Protein AF-A0A1Q3SSU3-F1 (afdb_monomer_lite)

Foldseek 3Di:
DDDDDDDDDDDPVPPPDDDPPQPWDWDDPVLVVQAPDPPPPDDPDTDTDHPVVVVLSVLSSPDPDQADRPVRQLQQWWDFDQLFIAGSVRFTDAFKWWWFAAPVRTIGIDHVVVVDAPCNNCSPPDTLATAIWHDDRRHTAEDERHRDPDQDAPVSNPSVLLSSCVRNVDKHKYWHCNQAQPVDVLSPIWIWIWHQDPPPRDIDTHTDDQLCLLVSLVVSVVVSVVVVVVVDDPDDDDPVNVVPDPPDDDDPPDPPPPPPDDDRRHCVVPVVSCSRDPSCCDDNVPDCSPNDPPDPPPDD

Structure (mmCIF, N/CA/C/O backbone):
data_AF-A0A1Q3SSU3-F1
#
_entry.id   AF-A0A1Q3SSU3-F1
#
loop_
_atom_site.group_PDB
_atom_site.id
_atom_site.type_symbol
_atom_site.label_atom_id
_atom_site.label_alt_id
_atom_site.label_comp_id
_atom_site.label_asym_id
_atom_site.label_entity_id
_atom_site.label_seq_id
_atom_site.pdbx_PDB_ins_code
_atom_site.Cartn_x
_atom_site.Cartn_y
_atom_site.Cartn_z
_atom_site.occupancy
_atom_site.B_iso_or_equiv
_atom_site.auth_seq_id
_atom_site.auth_comp_id
_atom_site.auth_asym_id
_atom_site.auth_atom_id
_atom_site.pdbx_PDB_model_num
ATOM 1 N N . MET A 1 1 ? 9.848 38.258 -20.359 1.00 36.69 1 MET A N 1
ATOM 2 C CA . MET A 1 1 ? 9.051 38.762 -19.223 1.00 36.69 1 MET A CA 1
ATOM 3 C C . MET A 1 1 ? 8.812 37.590 -18.286 1.00 36.69 1 MET A C 1
ATOM 5 O O . MET A 1 1 ? 8.066 36.695 -18.649 1.00 36.69 1 MET A O 1
ATOM 9 N N . LEU A 1 2 ? 9.531 37.542 -17.165 1.00 30.38 2 LEU A N 1
ATOM 10 C CA . LEU A 1 2 ? 9.431 36.509 -16.130 1.00 30.38 2 LEU A CA 1
ATOM 11 C C . LEU A 1 2 ? 8.830 37.175 -14.888 1.00 30.38 2 LEU A C 1
ATOM 13 O O . LEU A 1 2 ? 9.413 38.134 -14.385 1.00 30.38 2 LEU A O 1
ATOM 17 N N . ASN A 1 3 ? 7.673 36.700 -14.427 1.00 31.19 3 ASN A N 1
ATOM 18 C CA . ASN A 1 3 ? 7.095 37.128 -13.155 1.00 31.19 3 ASN A CA 1
ATOM 19 C C . ASN A 1 3 ? 7.712 36.306 -12.018 1.00 31.19 3 ASN A C 1
ATOM 21 O O . ASN A 1 3 ? 7.645 35.078 -12.012 1.00 31.19 3 ASN A O 1
ATOM 25 N N . LEU A 1 4 ? 8.327 37.020 -11.078 1.00 34.34 4 LEU A N 1
ATOM 26 C CA . LEU A 1 4 ? 8.880 36.520 -9.824 1.00 34.34 4 LEU A CA 1
ATOM 27 C C . LEU A 1 4 ? 7.740 36.161 -8.859 1.00 34.34 4 LEU A C 1
ATOM 29 O O . LEU A 1 4 ? 6.866 36.985 -8.596 1.00 34.34 4 LEU A O 1
ATOM 33 N N . TYR A 1 5 ? 7.773 34.945 -8.314 1.00 31.88 5 TYR A N 1
ATOM 34 C CA . TYR A 1 5 ? 6.904 34.514 -7.220 1.00 31.88 5 TYR A CA 1
ATOM 35 C C . TYR A 1 5 ? 7.282 35.240 -5.922 1.00 31.88 5 TYR A C 1
ATOM 37 O O . TYR A 1 5 ? 8.416 35.154 -5.449 1.00 31.88 5 TYR A O 1
ATOM 45 N N . THR A 1 6 ? 6.318 35.940 -5.326 1.00 32.16 6 THR A N 1
ATOM 46 C CA . THR A 1 6 ? 6.422 36.529 -3.989 1.00 32.16 6 THR A CA 1
ATOM 47 C C . THR A 1 6 ? 6.176 35.466 -2.919 1.00 32.16 6 THR A C 1
ATOM 49 O O . THR A 1 6 ? 5.121 34.837 -2.854 1.00 32.16 6 THR A O 1
ATOM 52 N N . LYS A 1 7 ? 7.173 35.283 -2.052 1.00 30.52 7 LYS A N 1
ATOM 53 C CA . LYS A 1 7 ? 7.126 34.446 -0.850 1.00 30.52 7 LYS A CA 1
ATOM 54 C C . LYS A 1 7 ? 6.157 35.082 0.157 1.00 30.52 7 LYS A C 1
ATOM 56 O O . LYS A 1 7 ? 6.350 36.232 0.542 1.00 30.52 7 LYS A O 1
ATOM 61 N N . LYS A 1 8 ? 5.110 34.360 0.567 1.00 31.41 8 LYS A N 1
ATOM 62 C CA . LYS A 1 8 ? 4.172 34.805 1.608 1.00 31.41 8 LYS A CA 1
ATOM 63 C C . LYS A 1 8 ? 4.625 34.210 2.943 1.00 31.41 8 LYS A C 1
ATOM 65 O O . LYS A 1 8 ? 4.518 33.005 3.140 1.00 31.41 8 LYS A O 1
ATOM 70 N N . GLU A 1 9 ? 5.181 35.035 3.825 1.00 31.58 9 GLU A N 1
ATOM 71 C CA . GLU A 1 9 ? 5.491 34.636 5.203 1.00 31.58 9 GLU A CA 1
ATOM 72 C C . GLU A 1 9 ? 4.203 34.621 6.036 1.00 31.58 9 GLU A C 1
ATOM 74 O O . GLU A 1 9 ? 3.408 35.562 5.993 1.00 31.58 9 GLU A O 1
ATOM 79 N N . ILE A 1 10 ? 3.980 33.524 6.759 1.00 32.91 10 ILE A N 1
ATOM 80 C CA . ILE A 1 10 ? 2.851 33.355 7.676 1.00 32.91 10 ILE A CA 1
ATOM 81 C C . ILE A 1 10 ? 3.336 33.733 9.077 1.00 32.91 10 ILE A C 1
ATOM 83 O O . ILE A 1 10 ? 4.305 33.160 9.569 1.00 32.91 10 ILE A O 1
ATOM 87 N N . ASP A 1 11 ? 2.663 34.701 9.704 1.00 42.50 11 ASP A N 1
ATOM 88 C CA . ASP A 1 11 ? 2.945 35.154 11.069 1.00 42.50 11 ASP A CA 1
ATOM 89 C C . ASP A 1 11 ? 2.521 34.075 12.092 1.00 42.50 11 ASP A C 1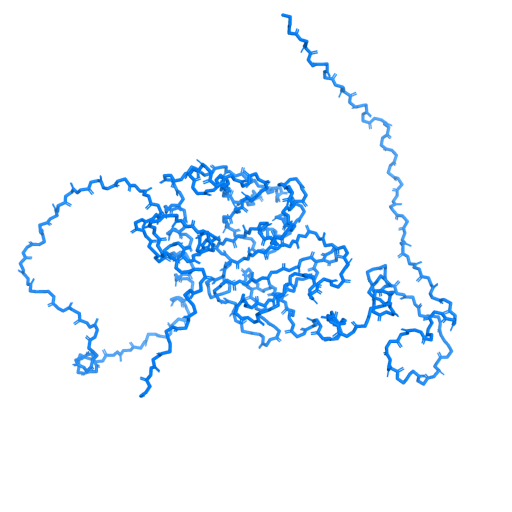
ATOM 91 O O . ASP A 1 11 ? 1.324 33.773 12.203 1.00 42.50 11 ASP A O 1
ATOM 95 N N . PRO A 1 12 ? 3.460 33.492 12.862 1.00 40.09 12 PRO A N 1
ATOM 96 C CA . PRO A 1 12 ? 3.174 32.421 13.817 1.00 40.09 12 PRO A CA 1
ATOM 97 C C . PRO A 1 12 ? 2.302 32.858 15.007 1.00 40.09 12 PRO A C 1
ATOM 99 O O . PRO A 1 12 ? 1.883 32.012 15.795 1.00 40.09 12 PRO A O 1
ATOM 102 N N . LYS A 1 13 ? 1.977 34.150 15.151 1.00 40.19 13 LYS A N 1
ATOM 103 C CA . LYS A 1 13 ? 1.104 34.650 16.227 1.00 40.19 13 LYS A CA 1
ATOM 104 C C . LYS A 1 13 ? -0.398 34.491 15.960 1.00 40.19 13 LYS A C 1
ATOM 106 O O . LYS A 1 13 ? -1.185 34.741 16.867 1.00 40.19 13 LYS A O 1
ATOM 111 N N . ASN A 1 14 ? -0.804 34.040 14.769 1.00 37.56 14 ASN A N 1
ATOM 112 C CA . ASN A 1 14 ? -2.219 33.849 14.414 1.00 37.56 14 ASN A CA 1
ATOM 113 C C . ASN A 1 14 ? -2.739 32.406 14.563 1.00 37.56 14 ASN A C 1
ATOM 115 O O . ASN A 1 14 ? -3.894 32.136 14.230 1.00 37.56 14 ASN A O 1
ATOM 119 N N . ILE A 1 15 ? -1.939 31.480 15.098 1.00 40.47 15 ILE A N 1
ATOM 120 C CA . ILE A 1 15 ? -2.397 30.115 15.390 1.00 40.47 15 ILE A CA 1
ATOM 121 C C . ILE A 1 15 ? -3.003 30.097 16.796 1.00 40.47 15 ILE A C 1
ATOM 123 O O . ILE A 1 15 ? -2.337 29.811 17.788 1.00 40.47 15 ILE A O 1
ATOM 127 N N . THR A 1 16 ? -4.289 30.428 16.891 1.00 35.53 16 THR A N 1
ATOM 128 C CA . THR A 1 16 ? -5.083 30.116 18.084 1.00 35.53 16 THR A CA 1
ATOM 129 C C . THR A 1 16 ? -5.509 28.653 17.999 1.00 35.53 16 THR A C 1
ATOM 131 O O . THR A 1 16 ? -6.414 28.288 17.253 1.00 35.53 16 THR A O 1
ATOM 134 N N . SER A 1 17 ? -4.822 27.785 18.742 1.00 39.50 17 SER A N 1
ATOM 135 C CA . SER A 1 17 ? -5.171 26.371 18.875 1.00 39.50 17 SER A CA 1
ATOM 136 C C . SER A 1 17 ? -6.438 26.217 19.721 1.00 39.50 17 SER A C 1
ATOM 138 O O . SER A 1 17 ? -6.401 25.961 20.923 1.00 39.50 17 SER A O 1
ATOM 140 N N . THR A 1 18 ? -7.596 26.367 19.083 1.00 36.12 18 THR A N 1
ATOM 141 C CA . THR A 1 18 ? -8.812 25.745 19.609 1.00 36.12 18 THR A CA 1
ATOM 142 C C . THR A 1 18 ? -8.696 24.238 19.364 1.00 36.12 18 THR A C 1
ATOM 144 O O . THR A 1 18 ? -8.418 23.833 18.233 1.00 36.12 18 THR A O 1
ATOM 147 N N . PRO A 1 19 ? -8.840 23.382 20.393 1.00 40.28 19 PRO A N 1
ATOM 148 C CA . PRO A 1 19 ? -8.889 21.945 20.169 1.00 40.28 19 PRO A CA 1
ATOM 149 C C . PRO A 1 19 ? -10.074 21.632 19.242 1.00 40.28 19 PRO A C 1
ATOM 151 O O . PRO A 1 19 ? -11.126 22.269 19.378 1.00 40.28 19 PRO A O 1
ATOM 154 N N . PRO A 1 20 ? -9.930 20.687 18.296 1.00 37.06 20 PRO A N 1
ATOM 155 C CA . PRO A 1 20 ? -11.025 20.323 17.413 1.00 37.06 20 PRO A CA 1
ATOM 156 C C . PRO A 1 20 ? -12.225 19.873 18.261 1.00 37.06 20 PRO A C 1
ATOM 158 O O . PRO A 1 20 ? -12.033 19.171 19.261 1.00 37.06 20 PRO A O 1
ATOM 161 N N . PRO A 1 21 ? -13.458 20.279 17.910 1.00 37.69 21 PRO A N 1
ATOM 162 C CA . PRO A 1 21 ? -14.641 19.843 18.636 1.00 37.69 21 PRO A CA 1
ATOM 163 C C . PRO A 1 21 ? -14.689 18.313 18.642 1.00 37.69 21 PRO A C 1
ATOM 165 O O . PRO A 1 21 ? -14.490 17.677 17.606 1.00 37.69 21 PRO A O 1
ATOM 168 N N . SER A 1 22 ? -14.952 17.714 19.805 1.00 47.34 22 SER A N 1
ATOM 169 C CA . SER A 1 22 ? -15.204 16.279 19.916 1.00 47.34 22 SER A CA 1
ATOM 170 C C . SER A 1 22 ? -16.480 15.949 19.136 1.00 47.34 22 SER A C 1
ATOM 172 O O . SER A 1 22 ? -17.596 16.113 19.627 1.00 47.34 22 SER A O 1
ATOM 174 N N . SER A 1 23 ? -16.323 15.522 17.883 1.00 47.56 23 SER A N 1
ATOM 175 C CA . SER A 1 23 ? -17.413 15.236 16.947 1.00 47.56 23 SER A CA 1
ATOM 176 C C . SER A 1 23 ? -18.113 13.924 17.306 1.00 47.56 23 SER A C 1
ATOM 178 O O . SER A 1 23 ? -18.016 12.899 16.636 1.00 47.56 23 SER A O 1
ATOM 180 N N . THR A 1 24 ? -18.829 13.957 18.422 1.00 43.91 24 THR A N 1
ATOM 181 C CA . THR A 1 24 ? -19.813 12.943 18.787 1.00 43.91 24 THR A CA 1
ATOM 182 C C . THR A 1 24 ? -21.168 13.412 18.272 1.00 43.91 24 THR A C 1
ATOM 184 O O . THR A 1 24 ? -21.717 14.404 18.749 1.00 43.91 24 THR A O 1
ATOM 187 N N . SER A 1 25 ? -21.699 12.735 17.255 1.00 53.16 25 SER A N 1
ATOM 188 C CA . SER A 1 25 ? -23.061 12.954 16.772 1.00 53.16 25 SER A CA 1
ATOM 189 C C . SER A 1 25 ? -24.000 11.983 17.484 1.00 53.16 25 SER A C 1
ATOM 191 O O . SER A 1 25 ? -23.671 10.821 17.724 1.00 53.16 25 SER A O 1
ATOM 193 N N . SER A 1 26 ? -25.180 12.464 17.874 1.00 48.97 26 SER A N 1
ATOM 194 C CA . SER A 1 26 ? -26.213 11.600 18.441 1.00 48.97 26 SER A CA 1
ATOM 195 C C . SER A 1 26 ? -27.289 11.303 17.416 1.00 48.97 26 SER A C 1
ATOM 197 O O . SER A 1 26 ? -27.891 12.241 16.900 1.00 48.97 26 SER A O 1
ATOM 199 N N . LEU A 1 27 ? -27.560 10.019 17.188 1.00 48.97 27 LEU A N 1
ATOM 200 C CA . LEU A 1 27 ? -28.662 9.561 16.346 1.00 48.97 27 LEU A CA 1
ATOM 201 C C . LEU A 1 27 ? -30.005 9.862 17.021 1.00 48.97 27 LEU A C 1
ATOM 203 O O . LEU A 1 27 ? -30.178 9.632 18.224 1.00 48.97 27 LEU A O 1
ATOM 207 N N . SER A 1 28 ? -30.956 10.379 16.248 1.00 55.78 28 SER A N 1
ATOM 208 C CA . SER A 1 28 ? -32.341 10.496 16.685 1.00 55.78 28 SER A CA 1
ATOM 209 C C . SER A 1 28 ? -33.005 9.111 16.712 1.00 55.78 28 SER A C 1
ATOM 211 O O . SER A 1 28 ? -32.556 8.183 16.035 1.00 55.78 28 SER A O 1
ATOM 213 N N . PRO A 1 29 ? -34.115 8.937 17.450 1.00 51.09 29 PRO A N 1
ATOM 214 C CA . PRO A 1 29 ? -34.874 7.688 17.424 1.00 51.09 29 PRO A CA 1
ATOM 215 C C . PRO A 1 29 ? -35.364 7.271 16.026 1.00 51.09 29 PRO A C 1
ATOM 217 O O . PRO A 1 29 ? -35.634 6.092 15.818 1.00 51.09 29 PRO A O 1
ATOM 220 N N . GLN A 1 30 ? -35.489 8.218 15.090 1.00 49.03 30 GLN A N 1
ATOM 221 C CA . GLN A 1 30 ? -35.889 7.965 13.703 1.00 49.03 30 GLN A CA 1
ATOM 222 C C . GLN A 1 30 ? -34.722 7.441 12.863 1.00 49.03 30 GLN A C 1
ATOM 224 O O . GLN A 1 30 ? -34.937 6.581 12.021 1.00 49.03 30 GLN A O 1
ATOM 229 N N . ASP A 1 31 ? -33.485 7.856 13.138 1.00 49.88 31 ASP A N 1
ATOM 230 C CA . ASP A 1 31 ? -32.305 7.366 12.407 1.00 49.88 31 ASP A CA 1
ATOM 231 C C . ASP A 1 31 ? -32.010 5.888 12.723 1.00 49.88 31 ASP A C 1
ATOM 233 O O . ASP A 1 31 ? -31.493 5.147 11.892 1.00 49.88 31 ASP A O 1
ATOM 237 N N . LEU A 1 32 ? -32.418 5.423 13.912 1.00 53.00 32 LEU A N 1
ATOM 238 C CA . LEU A 1 32 ? -32.280 4.025 14.338 1.00 53.00 32 LEU A CA 1
ATOM 239 C C . LEU A 1 32 ? -33.100 3.038 13.491 1.00 53.00 32 LEU A C 1
ATOM 241 O O . LEU A 1 32 ? -32.819 1.842 13.533 1.00 53.00 32 LEU A O 1
ATOM 245 N N . GLN A 1 33 ? -34.107 3.506 12.743 1.00 48.66 33 GLN A N 1
ATOM 246 C CA . GLN A 1 33 ? -34.945 2.640 11.901 1.00 48.66 33 GLN A CA 1
ATOM 247 C C . GLN A 1 33 ? -34.242 2.188 10.611 1.00 48.66 33 GLN A C 1
ATOM 249 O O . GLN A 1 33 ? -34.714 1.263 9.957 1.00 48.66 33 GLN A O 1
ATOM 254 N N . PHE A 1 34 ? -33.128 2.836 10.260 1.00 48.44 34 PHE A N 1
ATOM 255 C CA . PHE A 1 34 ? -32.356 2.572 9.047 1.00 48.44 34 PHE A CA 1
ATOM 256 C C . PHE A 1 34 ? -31.088 1.741 9.298 1.00 48.44 34 PHE A C 1
ATOM 258 O O . PHE A 1 34 ? -30.363 1.428 8.359 1.00 48.44 34 PHE A O 1
ATOM 265 N N . LEU A 1 35 ? -30.814 1.367 10.552 1.00 49.75 35 LEU A N 1
ATOM 266 C CA . LEU A 1 35 ? -29.687 0.498 10.885 1.00 49.75 35 LEU A CA 1
ATOM 267 C C . LEU A 1 35 ? -29.986 -0.950 10.455 1.00 49.75 35 LEU A C 1
ATOM 269 O O . LEU A 1 35 ? -31.076 -1.458 10.743 1.00 49.75 35 LEU A O 1
ATOM 273 N N . PRO A 1 36 ? -29.041 -1.652 9.803 1.00 40.94 36 PRO A N 1
ATOM 274 C CA . PRO A 1 36 ? -29.283 -2.993 9.292 1.00 40.94 36 PRO A CA 1
ATOM 275 C C . PRO A 1 36 ? -29.565 -3.983 10.427 1.00 40.94 36 PRO A C 1
ATOM 277 O O . PRO A 1 36 ? -28.712 -4.227 11.275 1.00 40.94 36 PRO A O 1
ATOM 280 N N . GLY A 1 37 ? -30.770 -4.567 10.414 1.00 41.41 37 GLY A N 1
ATOM 281 C CA . GLY A 1 37 ? -31.1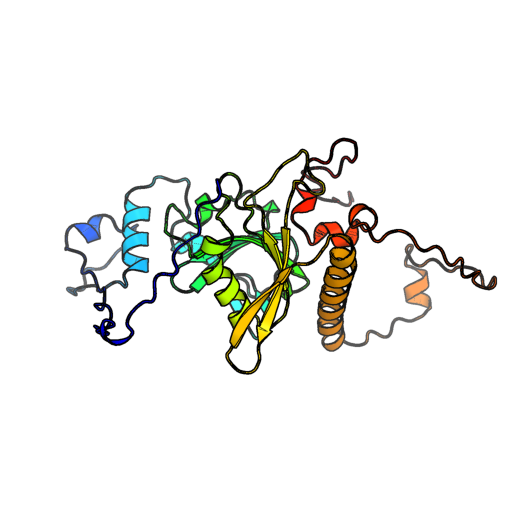21 -5.922 10.869 1.00 41.41 37 GLY A CA 1
ATOM 282 C C . GLY A 1 37 ? -30.765 -6.388 12.287 1.00 41.41 37 GLY A C 1
ATOM 283 O O . GLY A 1 37 ? -31.114 -7.514 12.644 1.00 41.41 37 GLY A O 1
ATOM 284 N N . TYR A 1 38 ? -30.107 -5.589 13.123 1.00 40.28 38 TYR A N 1
ATOM 285 C CA . TYR A 1 38 ? -29.900 -5.944 14.516 1.00 40.28 38 TYR A CA 1
ATOM 286 C C . TYR A 1 38 ? -31.243 -5.827 15.226 1.00 40.28 38 TYR A C 1
ATOM 288 O O . TYR A 1 38 ? -31.780 -4.735 15.398 1.00 40.28 38 TYR A O 1
ATOM 296 N N . CYS A 1 39 ? -31.785 -6.971 15.650 1.00 38.78 39 CYS A N 1
ATOM 297 C CA . CYS A 1 39 ? -32.905 -7.056 16.581 1.00 38.78 39 CYS A CA 1
ATOM 298 C C . CYS A 1 39 ? -32.491 -6.401 17.913 1.00 38.78 39 CYS A C 1
ATOM 300 O O . CYS A 1 39 ? -32.145 -7.068 18.889 1.00 38.78 39 CYS A O 1
ATOM 302 N N . TYR A 1 40 ? -32.489 -5.070 17.950 1.00 44.38 40 TYR A N 1
ATOM 303 C CA . TYR A 1 40 ? -32.240 -4.288 19.144 1.00 44.38 40 TYR A CA 1
ATOM 304 C C . TYR A 1 40 ? -33.463 -4.473 20.036 1.00 44.38 40 TYR A C 1
ATOM 306 O O . TYR A 1 40 ? -34.505 -3.837 19.860 1.00 44.38 40 TYR A O 1
ATOM 314 N N . LYS A 1 41 ? -33.365 -5.384 21.010 1.00 43.75 41 LYS A N 1
ATOM 315 C CA . LYS A 1 41 ? -34.262 -5.344 22.165 1.00 43.75 41 LYS A CA 1
ATOM 316 C C . LYS A 1 41 ? -34.051 -3.969 22.791 1.00 43.75 41 LYS A C 1
ATOM 318 O O . LYS A 1 41 ? -32.980 -3.723 23.333 1.00 43.75 41 LYS A O 1
ATOM 323 N N . ARG A 1 42 ? -35.028 -3.068 22.617 1.00 42.75 42 ARG A N 1
ATOM 324 C CA . ARG A 1 42 ? -35.032 -1.677 23.100 1.00 42.75 42 ARG A CA 1
ATOM 325 C C . ARG A 1 42 ? -34.520 -1.607 24.542 1.00 42.75 42 ARG A C 1
ATOM 327 O O . ARG A 1 42 ? -35.297 -1.750 25.480 1.00 42.75 42 ARG A O 1
ATOM 334 N N . ALA A 1 43 ? -33.229 -1.359 24.720 1.00 48.34 43 ALA A N 1
ATOM 335 C CA . ALA A 1 43 ? -32.724 -0.780 25.947 1.00 48.34 43 ALA A CA 1
ATOM 336 C C . ALA A 1 43 ? -32.876 0.739 25.772 1.00 48.34 43 ALA A C 1
ATOM 338 O O . ALA A 1 43 ? -32.355 1.275 24.792 1.00 48.34 43 ALA A O 1
ATOM 339 N N . PRO A 1 44 ? -33.634 1.439 26.632 1.00 44.94 44 PRO A N 1
ATOM 340 C CA . PRO A 1 44 ? -33.774 2.885 26.546 1.00 44.94 44 PRO A CA 1
ATOM 341 C C . PRO A 1 44 ? -32.420 3.519 26.886 1.00 44.94 44 PRO A C 1
ATOM 343 O O . PRO A 1 44 ? -32.060 3.666 28.049 1.00 44.94 44 PRO A O 1
ATOM 346 N N . GLY A 1 45 ? -31.644 3.846 25.857 1.00 55.59 45 GLY A N 1
ATOM 347 C CA . GLY A 1 45 ? -30.329 4.455 25.982 1.00 55.59 45 GLY A CA 1
ATOM 348 C C . GLY A 1 45 ? -29.975 5.228 24.718 1.00 55.59 45 GLY A C 1
ATOM 349 O O . GLY A 1 45 ? -30.307 4.814 23.609 1.00 55.59 45 GLY A O 1
ATOM 350 N N . LYS A 1 46 ? -29.321 6.377 24.892 1.00 58.56 46 LYS A N 1
ATOM 351 C CA . LYS A 1 46 ? -28.775 7.176 23.794 1.00 58.56 46 LYS A CA 1
ATOM 352 C C . LYS A 1 46 ? -27.481 6.504 23.328 1.00 58.56 46 LYS A C 1
ATOM 354 O O . LYS A 1 46 ? -26.533 6.418 24.104 1.00 58.56 46 LYS A O 1
ATOM 359 N N . LEU A 1 47 ? -27.454 5.996 22.097 1.00 56.66 47 LEU A N 1
ATOM 360 C CA . LEU A 1 47 ? -26.237 5.464 21.485 1.00 56.66 47 LEU A CA 1
ATOM 361 C C . LEU A 1 47 ? -25.427 6.641 20.924 1.00 56.66 47 LEU A C 1
ATOM 363 O O . LEU A 1 47 ? -25.922 7.382 20.075 1.00 56.66 47 LEU A O 1
ATOM 367 N N . THR A 1 48 ? -24.198 6.820 21.403 1.00 66.94 48 THR A N 1
ATOM 368 C CA . THR A 1 48 ? -23.257 7.792 20.835 1.00 66.94 48 THR A CA 1
ATOM 369 C C . THR A 1 48 ? -22.270 7.032 19.965 1.00 66.94 48 THR A C 1
ATOM 371 O O . THR A 1 48 ? -21.459 6.264 20.483 1.00 66.94 48 THR A O 1
ATOM 374 N N . LEU A 1 49 ? -22.354 7.223 18.650 1.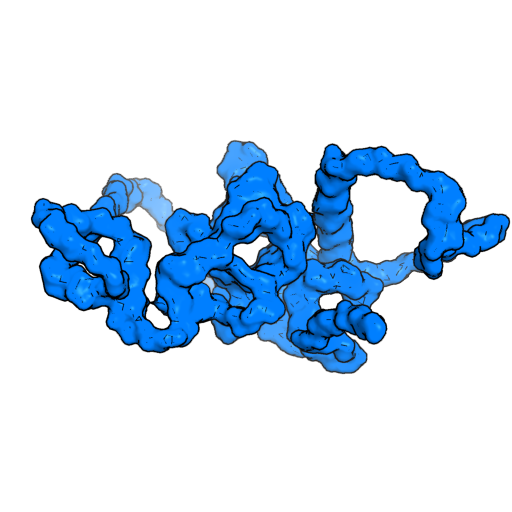00 65.69 49 LEU A N 1
ATOM 375 C CA . LEU A 1 49 ? -21.377 6.683 17.710 1.00 65.69 49 LEU A CA 1
ATOM 376 C C . LEU A 1 49 ? -20.233 7.681 17.533 1.00 65.69 49 LEU A C 1
ATOM 378 O O . LEU A 1 49 ? -20.420 8.895 17.638 1.00 65.69 49 LEU A O 1
ATOM 382 N N . THR A 1 50 ? -19.038 7.173 17.248 1.00 73.38 50 THR A N 1
ATOM 383 C CA . THR A 1 50 ? -17.979 8.032 16.715 1.00 73.38 50 THR A CA 1
ATOM 384 C C . THR A 1 50 ? -18.339 8.422 15.278 1.00 73.38 50 THR A C 1
ATOM 386 O O . THR A 1 50 ? -19.050 7.684 14.588 1.00 73.38 50 THR A O 1
ATOM 389 N N . ALA A 1 51 ? -17.851 9.575 14.812 1.00 74.50 51 ALA A N 1
ATOM 390 C CA . ALA A 1 51 ? -18.147 10.067 13.464 1.00 74.50 51 ALA A CA 1
ATOM 391 C C . ALA A 1 51 ? -17.914 9.028 12.335 1.00 74.50 51 ALA A C 1
ATOM 393 O O . ALA A 1 51 ? -18.772 8.93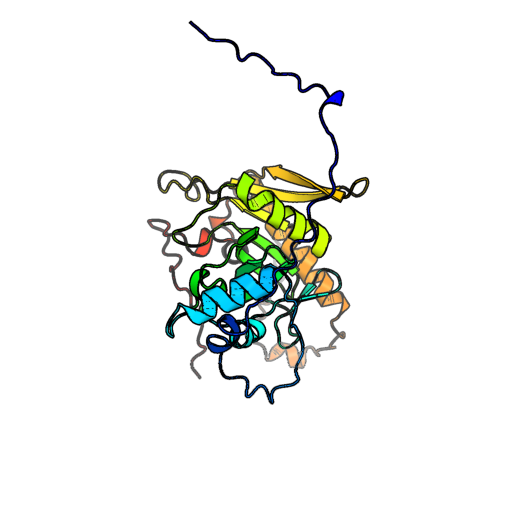4 11.457 1.00 74.50 51 ALA A O 1
ATOM 394 N N . PRO A 1 52 ? -16.851 8.189 12.354 1.00 71.38 52 PRO A N 1
ATOM 395 C CA . PRO A 1 52 ? -16.670 7.135 11.351 1.00 71.38 52 PRO A CA 1
ATOM 396 C C . PRO A 1 52 ? -17.827 6.127 11.282 1.00 71.38 52 PRO A C 1
ATOM 398 O O . PRO A 1 52 ? -18.322 5.847 10.194 1.00 71.38 52 PRO A O 1
ATOM 401 N N . PHE A 1 53 ? -18.305 5.631 12.428 1.00 74.12 53 PHE A N 1
ATOM 402 C CA . PHE A 1 53 ? -19.405 4.659 12.468 1.00 74.12 53 PHE A CA 1
ATOM 403 C C . PHE A 1 53 ? -20.750 5.280 12.087 1.00 74.12 53 PHE A C 1
ATOM 405 O O . PHE A 1 53 ? -21.614 4.604 11.538 1.00 74.12 53 PHE A O 1
ATOM 412 N N . PHE A 1 54 ? -20.933 6.573 12.355 1.00 75.25 54 PHE A N 1
ATOM 413 C CA . PHE A 1 54 ? -22.115 7.302 11.904 1.00 75.25 54 PHE A CA 1
ATOM 414 C C . PHE A 1 54 ? -22.164 7.406 10.373 1.00 75.25 54 PHE A C 1
ATOM 416 O O . PHE A 1 54 ? -23.201 7.138 9.772 1.00 75.25 54 PHE A O 1
ATOM 423 N N . ASN A 1 55 ? -21.035 7.731 9.736 1.00 76.81 55 ASN A N 1
ATOM 424 C CA . ASN A 1 55 ? -20.949 7.789 8.275 1.00 76.81 55 ASN A CA 1
ATOM 425 C C . ASN A 1 55 ? -21.163 6.410 7.635 1.00 76.81 55 ASN A C 1
ATOM 427 O O . ASN A 1 55 ? -21.848 6.318 6.620 1.00 76.81 55 ASN A O 1
ATOM 431 N N . GLU A 1 56 ? -20.629 5.344 8.244 1.00 80.44 56 GLU A N 1
ATOM 432 C CA . GLU A 1 56 ? -20.894 3.958 7.828 1.00 80.44 56 GLU A CA 1
ATOM 433 C C . GLU A 1 56 ? -22.384 3.622 7.888 1.00 80.44 56 GLU A C 1
ATOM 435 O O . GLU A 1 56 ? -22.939 3.151 6.901 1.00 80.44 56 GLU A O 1
ATOM 440 N N . ALA A 1 57 ? -23.048 3.933 9.003 1.00 76.50 57 ALA A N 1
ATOM 441 C CA . ALA A 1 57 ? -24.478 3.688 9.165 1.00 76.50 57 ALA A CA 1
ATOM 442 C C . ALA A 1 57 ? -25.326 4.411 8.105 1.00 76.50 57 ALA A C 1
ATOM 444 O O . ALA A 1 57 ? -26.277 3.834 7.582 1.00 76.50 57 ALA A O 1
ATOM 445 N N . ILE A 1 58 ? -24.973 5.656 7.763 1.00 76.06 58 ILE A N 1
ATOM 446 C CA . ILE A 1 58 ? -25.648 6.393 6.688 1.00 76.06 58 ILE A CA 1
ATOM 447 C C . ILE A 1 58 ? -25.391 5.724 5.338 1.00 76.06 58 ILE A C 1
ATOM 449 O O . ILE A 1 58 ? -26.351 5.458 4.620 1.00 76.06 58 ILE A O 1
ATOM 453 N N . ALA A 1 59 ? -24.136 5.424 4.994 1.00 76.94 59 ALA A N 1
ATOM 454 C CA . ALA A 1 59 ? -23.804 4.789 3.717 1.00 76.94 59 ALA A CA 1
ATOM 455 C C . ALA A 1 59 ? -24.554 3.455 3.536 1.00 76.94 59 ALA A C 1
ATOM 457 O O . ALA A 1 59 ? -25.185 3.222 2.507 1.00 76.94 59 ALA A O 1
ATOM 458 N N . GLU A 1 60 ? -24.585 2.630 4.583 1.00 80.44 60 GLU A N 1
ATOM 459 C CA . GLU A 1 60 ? -25.292 1.345 4.599 1.00 80.44 60 GLU A CA 1
ATOM 460 C C . GLU A 1 60 ? -26.819 1.477 4.522 1.00 80.44 60 GLU A C 1
ATOM 462 O O . GLU A 1 60 ? -27.485 0.551 4.065 1.00 80.44 60 GLU A O 1
ATOM 467 N N . SER A 1 61 ? -27.385 2.607 4.957 1.00 73.19 61 SER A N 1
ATOM 468 C CA . SER A 1 61 ? -28.831 2.845 4.882 1.00 73.19 61 SER A CA 1
ATOM 469 C C . SER A 1 61 ? -29.334 3.240 3.493 1.00 73.19 61 SER A C 1
ATOM 471 O O . SER A 1 61 ? -30.531 3.124 3.227 1.00 73.19 61 SER A O 1
ATOM 473 N N . VAL A 1 62 ? -28.443 3.736 2.628 1.00 68.50 62 VAL A N 1
ATOM 474 C CA . VAL A 1 62 ? -28.806 4.319 1.327 1.00 68.50 62 VAL A CA 1
ATOM 475 C C . VAL A 1 62 ? -28.510 3.365 0.166 1.00 68.50 62 VAL A C 1
ATOM 477 O O . VAL A 1 62 ? -29.212 3.418 -0.843 1.00 68.50 62 VAL A O 1
ATOM 480 N N . GLU A 1 63 ? -27.509 2.486 0.279 1.00 57.72 63 GLU A N 1
ATOM 481 C CA . GLU A 1 63 ? -27.062 1.657 -0.847 1.00 57.72 63 GLU A CA 1
ATOM 482 C C . GLU A 1 63 ? -27.579 0.209 -0.827 1.00 57.72 63 GLU A C 1
ATOM 484 O O . GLU A 1 63 ? -27.359 -0.565 0.105 1.00 57.72 63 GLU A O 1
ATOM 489 N N . GLU A 1 64 ? -28.209 -0.199 -1.933 1.00 56.47 64 GLU A N 1
ATOM 490 C CA . GLU A 1 64 ? -28.588 -1.587 -2.188 1.00 56.47 64 GLU A CA 1
ATOM 491 C C . GLU A 1 64 ? -27.399 -2.443 -2.691 1.00 56.47 64 GLU A C 1
ATOM 493 O O . GLU A 1 64 ? -26.781 -2.172 -3.718 1.00 56.47 64 GLU A O 1
ATOM 498 N N . HIS A 1 65 ? -27.150 -3.549 -1.979 1.00 60.44 65 HIS A N 1
ATOM 499 C CA . HIS A 1 65 ? -26.731 -4.890 -2.443 1.00 60.44 65 HIS A CA 1
ATOM 500 C C . HIS A 1 65 ? -25.367 -5.094 -3.143 1.00 60.44 65 HIS A C 1
ATOM 502 O O . HIS A 1 65 ? -24.925 -6.244 -3.217 1.00 60.44 65 HIS A O 1
ATOM 508 N N . HIS A 1 66 ? -24.663 -4.057 -3.607 1.00 73.69 66 HIS A N 1
ATOM 509 C CA . HIS A 1 66 ? -23.387 -4.227 -4.330 1.00 73.69 66 HIS A CA 1
ATOM 510 C C . HIS A 1 66 ? -22.124 -3.901 -3.518 1.00 73.69 66 HIS A C 1
ATOM 512 O O . HIS A 1 66 ? -21.045 -4.408 -3.840 1.00 73.69 66 HIS A O 1
ATOM 518 N N . TYR A 1 67 ? -22.251 -3.131 -2.439 1.00 87.06 67 TYR A N 1
ATOM 519 C CA . TYR A 1 67 ? -21.139 -2.746 -1.570 1.00 87.06 67 TYR A CA 1
ATOM 520 C C . TYR A 1 67 ? -21.113 -3.553 -0.274 1.00 87.06 67 TYR A C 1
ATOM 522 O O . TYR A 1 67 ? -22.136 -4.070 0.176 1.00 87.06 67 TYR A O 1
ATOM 530 N N . LEU A 1 68 ? -19.929 -3.682 0.330 1.00 88.62 68 LEU A N 1
ATOM 531 C CA . LEU A 1 68 ? -19.792 -4.371 1.608 1.00 88.62 68 LEU A CA 1
ATOM 532 C C . LEU A 1 68 ? -20.282 -3.462 2.738 1.00 88.62 68 LEU A C 1
ATOM 534 O O . LEU A 1 68 ? -19.811 -2.332 2.878 1.00 88.62 68 LEU A O 1
ATOM 538 N N . ASN A 1 69 ? -21.175 -3.973 3.583 1.00 87.75 69 ASN A N 1
ATOM 539 C CA . ASN A 1 69 ? -21.434 -3.340 4.875 1.00 87.75 69 ASN A CA 1
ATOM 540 C C . ASN A 1 69 ? -20.263 -3.583 5.845 1.00 87.75 69 ASN A C 1
ATOM 542 O O . ASN A 1 69 ? -19.383 -4.411 5.596 1.00 87.75 69 ASN A O 1
ATOM 546 N N . SER A 1 70 ? -20.259 -2.877 6.968 1.00 88.00 70 SER A N 1
ATOM 547 C CA . SER A 1 70 ? -19.253 -2.944 8.031 1.00 88.00 70 SER A CA 1
ATOM 548 C C . SER A 1 70 ? -18.967 -4.376 8.488 1.00 88.00 70 SER A C 1
ATOM 550 O O . SER A 1 70 ? -17.807 -4.777 8.564 1.00 88.00 70 SER A O 1
ATOM 552 N N . VAL A 1 71 ? -20.004 -5.191 8.705 1.00 87.19 71 VAL A N 1
ATOM 553 C CA . VAL A 1 71 ? -19.858 -6.598 9.121 1.00 87.19 71 VAL A CA 1
ATOM 554 C C . VAL A 1 71 ? -19.181 -7.437 8.035 1.00 87.19 71 VAL A C 1
ATOM 556 O O . VAL A 1 71 ? -18.277 -8.221 8.322 1.00 87.19 71 VAL A O 1
ATOM 559 N N . GLN A 1 72 ? -19.584 -7.272 6.776 1.00 91.44 72 GLN A N 1
ATOM 560 C CA . GLN A 1 72 ? -18.982 -7.973 5.640 1.00 91.44 72 GLN A CA 1
ATOM 561 C C . GLN A 1 72 ? -17.537 -7.517 5.391 1.00 91.44 72 GLN A C 1
ATOM 563 O O . GLN A 1 72 ? -16.693 -8.326 5.000 1.00 91.44 72 GLN A O 1
ATOM 568 N N . ARG A 1 73 ? -17.236 -6.237 5.640 1.00 93.81 73 ARG A N 1
ATOM 569 C CA . ARG A 1 73 ? -15.913 -5.634 5.452 1.00 93.81 73 ARG A CA 1
ATOM 570 C C . ARG A 1 73 ? -14.870 -6.203 6.412 1.00 93.81 73 ARG A C 1
ATOM 572 O O . ARG A 1 73 ? -13.723 -6.375 6.012 1.00 93.81 73 ARG A O 1
ATOM 579 N N . GLU A 1 74 ? -15.249 -6.571 7.635 1.00 94.44 74 GLU A N 1
ATOM 580 C CA . GLU A 1 74 ? -14.317 -7.146 8.621 1.00 94.44 74 GLU A CA 1
ATOM 581 C C . GLU A 1 74 ? -13.681 -8.475 8.165 1.00 94.44 74 GLU A C 1
ATOM 583 O O . GLU A 1 74 ? -12.564 -8.800 8.569 1.00 94.44 74 GLU A O 1
ATOM 588 N N . VAL A 1 75 ? -14.301 -9.212 7.234 1.00 95.88 75 VAL A N 1
ATOM 589 C CA . VAL A 1 75 ? -13.672 -10.397 6.613 1.00 95.88 75 VAL A CA 1
ATOM 590 C C . VAL A 1 75 ? -12.417 -10.022 5.809 1.00 95.88 75 VAL A C 1
ATOM 592 O O . VAL A 1 75 ? -11.519 -10.849 5.647 1.00 95.88 75 VAL A O 1
ATOM 595 N N . TYR A 1 76 ? -12.307 -8.769 5.373 1.00 97.31 76 TYR A N 1
ATOM 596 C CA . TYR A 1 76 ? -11.170 -8.213 4.637 1.00 97.31 76 TYR A CA 1
ATOM 597 C C . TYR A 1 76 ? -10.229 -7.399 5.524 1.00 97.31 76 TYR A C 1
ATOM 599 O O . TYR A 1 76 ? -9.377 -6.670 5.018 1.00 97.31 76 TYR A O 1
ATOM 607 N N . ARG A 1 77 ? -10.383 -7.475 6.850 1.00 98.06 77 ARG A N 1
ATOM 608 C CA . ARG A 1 77 ? -9.535 -6.728 7.774 1.00 98.06 77 ARG A CA 1
ATOM 609 C C . ARG A 1 77 ? -8.078 -7.149 7.620 1.00 98.06 77 ARG A C 1
ATOM 611 O O . ARG A 1 77 ? -7.753 -8.335 7.692 1.00 98.06 77 ARG A O 1
ATOM 618 N N . ILE A 1 78 ? -7.205 -6.161 7.463 1.00 98.38 78 ILE A N 1
ATOM 619 C CA . ILE A 1 78 ? -5.760 -6.335 7.545 1.00 98.38 78 ILE A CA 1
ATOM 620 C C . ILE A 1 78 ? -5.300 -5.796 8.896 1.00 98.38 78 ILE A C 1
ATOM 622 O O . ILE A 1 78 ? -5.710 -4.722 9.345 1.00 98.38 78 ILE A O 1
ATOM 626 N N . THR A 1 79 ? -4.442 -6.557 9.563 1.00 98.00 79 THR A N 1
ATOM 627 C CA . THR A 1 79 ? -3.814 -6.153 10.824 1.00 98.00 79 THR A CA 1
ATOM 628 C C . THR A 1 79 ? -2.304 -6.122 10.665 1.00 98.00 79 THR A C 1
ATOM 630 O O . THR A 1 79 ? -1.741 -6.926 9.926 1.00 98.00 79 THR A O 1
ATOM 633 N N . CYS A 1 80 ? -1.646 -5.188 11.349 1.00 97.12 80 CYS A N 1
ATOM 634 C CA . CYS A 1 80 ? -0.192 -5.145 11.435 1.00 97.12 80 CYS A CA 1
ATOM 635 C C . CYS A 1 80 ? 0.248 -5.599 12.826 1.00 97.12 80 CYS A C 1
ATOM 637 O O . CYS A 1 80 ? -0.243 -5.082 13.832 1.00 97.12 80 CYS A O 1
ATOM 639 N N . LYS A 1 81 ? 1.190 -6.539 12.886 1.00 95.69 81 LYS A N 1
ATOM 640 C CA . LYS A 1 81 ? 1.857 -6.955 14.121 1.00 95.69 81 LYS A CA 1
ATOM 641 C C . LYS A 1 81 ? 3.355 -7.067 13.866 1.00 95.69 81 LYS A C 1
ATOM 643 O O . LYS A 1 81 ? 3.775 -7.784 12.964 1.00 95.69 81 LYS A O 1
ATOM 648 N N . ASP A 1 82 ? 4.145 -6.347 14.659 1.00 93.94 82 ASP A N 1
ATOM 649 C CA . ASP A 1 82 ? 5.614 -6.330 14.581 1.00 93.94 82 ASP A CA 1
ATOM 650 C C . ASP A 1 82 ? 6.164 -5.963 13.183 1.00 93.94 82 ASP A C 1
ATOM 652 O O . ASP A 1 82 ? 7.226 -6.426 12.766 1.00 93.94 82 ASP A O 1
ATOM 656 N N . GLY A 1 83 ? 5.423 -5.127 12.445 1.00 94.25 83 GLY A N 1
ATOM 657 C CA . GLY A 1 83 ? 5.756 -4.711 11.079 1.00 94.25 83 GLY A CA 1
ATOM 658 C C . GLY A 1 83 ? 5.371 -5.716 9.987 1.00 94.25 83 GLY A C 1
ATOM 659 O O . GLY A 1 83 ? 5.761 -5.531 8.837 1.00 94.25 83 GLY A O 1
ATOM 660 N N . PHE A 1 84 ? 4.624 -6.770 10.328 1.00 96.12 84 PHE A N 1
ATOM 661 C CA . PHE A 1 84 ? 4.096 -7.756 9.386 1.00 96.12 84 PHE A CA 1
ATOM 662 C C . PHE A 1 84 ? 2.580 -7.617 9.250 1.00 96.12 84 PHE A C 1
ATOM 664 O O . PHE A 1 84 ? 1.872 -7.454 10.245 1.00 96.12 84 PHE A O 1
ATOM 671 N N . LEU A 1 85 ? 2.086 -7.716 8.020 1.00 97.50 85 LEU A N 1
ATOM 672 C CA . LEU A 1 85 ? 0.676 -7.637 7.670 1.00 97.50 85 LEU A CA 1
ATOM 673 C C . LEU A 1 85 ? 0.034 -9.027 7.621 1.00 97.50 85 LEU A C 1
ATOM 675 O O . LEU A 1 85 ? 0.554 -9.955 6.993 1.00 97.50 85 LEU A O 1
ATOM 679 N N . TYR A 1 86 ? -1.131 -9.139 8.253 1.00 98.06 86 TYR A N 1
ATOM 680 C CA . TYR A 1 86 ? -1.926 -10.357 8.353 1.00 98.06 86 TYR A CA 1
ATOM 681 C C . TYR A 1 86 ? -3.351 -10.106 7.867 1.00 98.06 86 TYR A C 1
ATOM 683 O O . TYR A 1 86 ? -3.919 -9.045 8.131 1.00 98.06 86 TYR A O 1
ATOM 691 N N . ASN A 1 87 ? -3.950 -11.098 7.210 1.00 97.75 87 ASN A N 1
ATOM 692 C CA . ASN A 1 87 ? -5.379 -11.086 6.901 1.00 97.75 87 ASN A CA 1
ATOM 693 C C . ASN A 1 87 ? -6.238 -11.340 8.157 1.00 97.75 87 ASN A C 1
ATOM 695 O O . ASN A 1 87 ? -5.732 -11.659 9.235 1.00 97.75 87 ASN A O 1
ATOM 699 N N . SER A 1 88 ? -7.559 -11.271 7.997 1.00 96.19 88 SER A N 1
ATOM 700 C CA . SER A 1 88 ? -8.551 -11.517 9.056 1.00 96.19 88 SER A CA 1
ATOM 701 C C . SER A 1 88 ? -8.476 -12.918 9.679 1.00 96.19 88 SER A C 1
ATOM 703 O O . SER A 1 88 ? -8.951 -13.129 10.792 1.00 96.19 88 SER A O 1
ATOM 705 N N . LYS A 1 89 ? -7.846 -13.879 8.992 1.00 96.69 89 LYS A N 1
ATOM 706 C CA . LYS A 1 89 ? -7.608 -15.248 9.475 1.00 96.69 89 LYS A CA 1
ATOM 707 C C . LYS A 1 89 ? -6.281 -15.390 10.231 1.00 96.69 89 LYS A C 1
ATOM 709 O O . LYS A 1 89 ? -5.923 -16.501 10.612 1.00 96.69 89 LYS A O 1
ATOM 714 N N . GLY A 1 90 ? -5.532 -14.301 10.421 1.00 96.06 90 GLY A N 1
ATOM 715 C CA . GLY A 1 90 ? -4.224 -14.306 11.078 1.00 96.06 90 GLY A CA 1
ATOM 716 C C . GLY A 1 90 ? -3.096 -14.893 10.224 1.00 96.06 90 GLY A C 1
ATOM 717 O O . GLY A 1 90 ? -2.061 -15.278 10.763 1.00 96.06 90 GLY A O 1
ATOM 718 N N . GLN A 1 91 ? -3.277 -14.987 8.905 1.00 96.88 91 GLN A N 1
ATOM 719 C CA . GLN A 1 91 ? -2.254 -15.475 7.977 1.00 96.88 91 GLN A CA 1
ATOM 720 C C . GLN A 1 91 ? -1.475 -14.298 7.393 1.00 96.88 91 GLN A C 1
ATOM 722 O O . GLN A 1 91 ? -2.070 -13.270 7.072 1.00 96.88 91 GLN A O 1
ATOM 727 N N . LEU A 1 92 ? -0.163 -14.463 7.221 1.00 96.31 92 LEU A N 1
ATOM 728 C CA . LEU A 1 92 ? 0.690 -13.463 6.575 1.00 96.31 92 LEU A CA 1
ATOM 729 C C . LEU A 1 92 ? 0.196 -13.169 5.154 1.00 96.31 92 LEU A C 1
ATOM 731 O O . LEU A 1 92 ? -0.081 -14.094 4.387 1.00 96.31 92 LEU A O 1
ATOM 735 N N . LEU A 1 93 ? 0.116 -11.887 4.797 1.00 96.38 93 LEU A N 1
ATOM 736 C CA . LEU A 1 93 ? -0.223 -11.485 3.433 1.00 96.38 93 LEU A CA 1
ATOM 737 C C . LEU A 1 93 ? 0.892 -11.861 2.454 1.00 96.38 93 LEU A C 1
ATOM 739 O O . LEU A 1 93 ? 2.077 -11.767 2.768 1.00 96.38 93 LEU A O 1
ATOM 743 N N . HIS A 1 94 ? 0.521 -12.271 1.248 1.00 94.81 94 HIS A N 1
ATOM 744 C CA . HIS A 1 94 ? 1.474 -12.597 0.196 1.00 94.81 94 HIS A CA 1
ATOM 745 C C . HIS A 1 94 ? 0.861 -12.296 -1.172 1.00 94.81 94 HIS A C 1
ATOM 747 O O . HIS A 1 94 ? -0.311 -12.601 -1.403 1.00 94.81 94 HIS A O 1
ATOM 753 N N . GLY A 1 95 ? 1.661 -11.714 -2.062 1.00 93.50 95 GLY A N 1
ATOM 754 C CA . GLY A 1 95 ? 1.246 -11.285 -3.391 1.00 93.50 95 GLY A CA 1
ATOM 755 C C . GLY A 1 95 ? 0.620 -9.883 -3.421 1.00 93.50 95 GLY A C 1
ATOM 756 O O . GLY A 1 95 ? 0.721 -9.133 -2.443 1.00 93.50 95 GLY A O 1
ATOM 757 N N . PRO A 1 96 ? -0.014 -9.522 -4.552 1.00 94.69 96 PRO A N 1
ATOM 758 C CA . PRO A 1 96 ? -0.662 -8.232 -4.738 1.00 94.69 96 PRO A CA 1
ATOM 759 C C . PRO A 1 96 ? -2.009 -8.180 -4.007 1.00 94.69 96 PRO A C 1
ATOM 761 O O . PRO A 1 96 ? -2.886 -9.030 -4.197 1.00 94.69 96 PRO A O 1
ATOM 764 N N . ILE A 1 97 ? -2.180 -7.143 -3.195 1.00 96.31 97 ILE A N 1
ATOM 765 C CA . ILE A 1 97 ? -3.346 -6.907 -2.351 1.00 96.31 97 ILE A CA 1
ATOM 766 C C . ILE A 1 97 ? -3.933 -5.549 -2.720 1.00 96.31 97 ILE A C 1
ATOM 768 O O . ILE A 1 97 ? -3.271 -4.520 -2.609 1.00 96.31 97 ILE A O 1
ATOM 772 N N . LEU A 1 98 ? -5.196 -5.543 -3.128 1.00 96.12 98 LEU A N 1
ATOM 773 C CA . LEU A 1 98 ? -5.980 -4.321 -3.202 1.00 96.12 98 LEU A CA 1
ATOM 774 C C . LEU A 1 98 ? -6.244 -3.839 -1.778 1.00 96.12 98 LEU A C 1
ATOM 776 O O . LEU A 1 98 ? -6.715 -4.636 -0.964 1.00 96.12 98 LEU A O 1
ATOM 780 N N . TYR A 1 99 ? -5.988 -2.565 -1.477 1.00 97.75 99 TYR A N 1
ATOM 781 C CA . TYR A 1 99 ? -6.178 -2.030 -0.129 1.00 97.75 99 TYR A CA 1
ATOM 782 C C . TYR A 1 99 ? -7.003 -0.743 -0.088 1.00 97.75 99 TYR 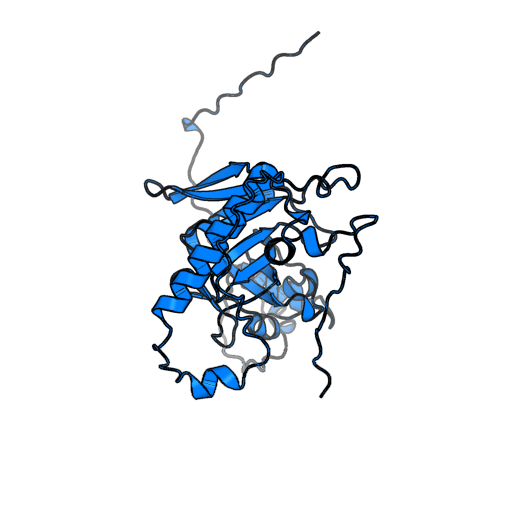A C 1
ATOM 784 O O . TYR A 1 99 ? -7.019 0.050 -1.028 1.00 97.75 99 TYR A O 1
ATOM 792 N N . VAL A 1 100 ? -7.649 -0.530 1.057 1.00 97.56 100 VAL A N 1
ATOM 793 C CA . VAL A 1 100 ? -8.328 0.705 1.447 1.00 97.56 100 VAL A CA 1
ATOM 794 C C . VAL A 1 100 ? -7.975 1.018 2.900 1.00 97.56 100 VAL A C 1
ATOM 796 O O . VAL A 1 100 ? -8.219 0.202 3.793 1.00 97.56 100 VAL A O 1
ATOM 799 N N . LEU A 1 101 ? -7.414 2.202 3.141 1.00 98.00 101 LEU A N 1
ATOM 800 C CA . LEU A 1 101 ? -7.097 2.717 4.470 1.00 98.00 101 LEU A CA 1
ATOM 801 C C . LEU A 1 101 ? -8.102 3.802 4.861 1.00 98.00 101 LEU A C 1
ATOM 803 O O . LEU A 1 101 ? -8.205 4.833 4.200 1.00 98.00 101 LEU A O 1
ATOM 807 N N . PHE A 1 102 ? -8.820 3.594 5.959 1.00 96.62 102 PHE A N 1
ATOM 808 C CA . PHE A 1 102 ? -9.798 4.550 6.471 1.00 96.62 102 PHE A CA 1
ATOM 809 C C . PHE A 1 102 ? -9.155 5.643 7.344 1.00 96.62 102 PHE A C 1
ATOM 811 O O . PHE A 1 102 ? -8.075 5.431 7.904 1.00 96.62 102 PHE A O 1
ATOM 818 N N . PRO A 1 103 ? -9.824 6.799 7.534 1.00 95.25 103 PRO A N 1
ATOM 819 C CA . PRO A 1 103 ? -9.342 7.887 8.391 1.00 95.25 103 PRO A CA 1
ATOM 820 C C . PRO A 1 103 ? -9.013 7.477 9.829 1.00 95.25 103 PRO A C 1
ATOM 822 O O . PRO A 1 103 ? -8.076 8.006 10.429 1.00 95.25 103 PRO A O 1
ATOM 825 N N . ASP A 1 104 ? -9.730 6.492 10.362 1.00 94.06 104 ASP A N 1
ATOM 826 C CA . ASP A 1 104 ? -9.519 5.931 11.699 1.00 94.06 104 ASP A CA 1
ATOM 827 C C . ASP A 1 104 ? -8.376 4.899 11.777 1.00 94.06 104 ASP A C 1
ATOM 829 O O . ASP A 1 104 ? -8.138 4.315 12.833 1.00 94.06 104 ASP A O 1
ATOM 833 N N . GLY A 1 105 ? -7.652 4.677 10.675 1.00 95.81 105 GLY A N 1
ATOM 834 C CA . GLY A 1 105 ? -6.529 3.747 10.599 1.00 95.81 105 GLY A CA 1
ATOM 835 C C . GLY A 1 105 ? -6.935 2.288 10.392 1.00 95.81 105 GLY A C 1
ATOM 836 O O . GLY A 1 105 ? -6.069 1.412 10.429 1.00 95.81 105 GLY A O 1
ATOM 837 N N . ARG A 1 106 ? -8.223 1.986 10.172 1.00 97.25 106 ARG A N 1
ATOM 838 C CA . ARG A 1 106 ? -8.633 0.637 9.766 1.00 97.25 106 ARG A CA 1
ATOM 839 C C . ARG A 1 106 ? -8.184 0.382 8.329 1.00 97.25 106 ARG A C 1
ATOM 841 O O . ARG A 1 106 ? -8.583 1.087 7.405 1.00 97.25 106 ARG A O 1
ATOM 848 N N . LEU A 1 107 ? -7.354 -0.644 8.161 1.00 98.31 107 LEU A N 1
ATOM 849 C CA . LEU A 1 107 ? -6.878 -1.114 6.867 1.00 98.31 107 LEU A CA 1
ATOM 850 C C . LEU A 1 107 ? -7.672 -2.350 6.451 1.00 98.31 107 LEU A C 1
ATOM 852 O O . LEU A 1 107 ? -7.752 -3.329 7.196 1.00 98.31 107 LEU A O 1
ATOM 856 N N . TYR A 1 108 ? -8.216 -2.317 5.244 1.00 98.31 108 TYR A N 1
ATOM 857 C CA . TYR A 1 108 ? -8.891 -3.452 4.632 1.00 98.31 108 TYR A CA 1
ATOM 858 C C . TYR A 1 108 ? -8.254 -3.769 3.295 1.00 98.31 108 TYR A C 1
ATOM 860 O O . TYR A 1 108 ? -7.747 -2.878 2.616 1.00 98.31 108 TYR A O 1
ATOM 868 N N . GLY A 1 109 ? -8.305 -5.031 2.900 1.00 97.31 109 GLY A N 1
ATOM 869 C CA . GLY A 1 109 ? -7.837 -5.431 1.592 1.00 97.31 109 GLY A CA 1
ATOM 870 C C . GLY A 1 109 ? -8.063 -6.897 1.283 1.00 97.31 109 GLY A C 1
ATOM 871 O O . GLY A 1 109 ? -8.379 -7.713 2.150 1.00 97.31 109 GLY A O 1
ATOM 872 N N . CYS A 1 110 ? -7.909 -7.220 0.009 1.00 96.19 110 CYS A N 1
ATOM 873 C CA . CYS A 1 110 ? -8.099 -8.558 -0.530 1.00 96.19 110 CYS A CA 1
ATOM 874 C C . CYS A 1 110 ? -7.060 -8.831 -1.623 1.00 96.19 110 CYS A C 1
ATOM 876 O O . CYS A 1 110 ? -6.546 -7.884 -2.226 1.00 96.19 110 CYS A O 1
ATOM 878 N N . PRO A 1 111 ? -6.734 -10.104 -1.901 1.00 95.50 111 PRO A N 1
ATOM 879 C CA . PRO A 1 111 ? -5.966 -10.442 -3.090 1.00 95.50 111 PRO A CA 1
ATOM 880 C C . PRO A 1 111 ? -6.635 -9.865 -4.338 1.00 95.50 111 PRO A C 1
ATOM 882 O O . PRO A 1 111 ? -7.852 -9.960 -4.481 1.00 95.50 111 PRO A O 1
ATOM 885 N N . VAL A 1 112 ? -5.852 -9.329 -5.275 1.00 90.50 112 VAL A N 1
ATOM 886 C CA . VAL A 1 112 ? -6.394 -8.791 -6.543 1.00 90.50 112 VAL A CA 1
ATOM 887 C C . VAL A 1 112 ? -7.191 -9.855 -7.326 1.00 90.50 112 VAL A C 1
ATOM 889 O O . VAL A 1 112 ? -8.113 -9.538 -8.072 1.00 90.50 112 VAL A O 1
ATOM 892 N N . THR A 1 113 ? -6.899 -11.140 -7.103 1.00 90.06 113 THR A N 1
ATOM 893 C CA . THR A 1 113 ? -7.620 -12.282 -7.688 1.00 90.06 113 THR A CA 1
ATOM 894 C C . THR A 1 113 ? -9.031 -12.502 -7.136 1.00 90.06 113 THR A C 1
ATOM 896 O O . THR A 1 113 ? -9.774 -13.294 -7.713 1.00 90.06 113 THR A O 1
ATOM 899 N N . ASP A 1 114 ? -9.424 -11.815 -6.059 1.00 90.69 114 ASP A N 1
ATOM 900 C CA . ASP A 1 114 ? -10.768 -11.903 -5.469 1.00 90.69 114 ASP A CA 1
ATOM 901 C C . ASP A 1 114 ? -11.833 -11.154 -6.297 1.00 90.69 114 ASP A C 1
ATOM 903 O O . ASP A 1 114 ? -13.032 -11.274 -6.052 1.00 90.69 114 ASP A O 1
ATOM 907 N N . GLY A 1 115 ? -11.414 -10.371 -7.301 1.00 87.12 115 GLY A N 1
ATOM 908 C CA . GLY A 1 115 ? -12.317 -9.667 -8.219 1.00 87.12 115 GLY A CA 1
ATOM 909 C C . GLY A 1 115 ? -13.083 -8.500 -7.587 1.00 87.12 115 GLY A C 1
ATOM 910 O O . GLY A 1 115 ? -14.010 -7.967 -8.196 1.00 87.12 115 GLY A O 1
ATOM 911 N N . LYS A 1 116 ? -12.724 -8.094 -6.366 1.00 90.75 116 LYS A N 1
ATOM 912 C CA . LYS A 1 116 ? -13.245 -6.885 -5.723 1.00 90.75 116 LYS A CA 1
ATOM 913 C C . LYS A 1 116 ? -12.539 -5.645 -6.265 1.00 90.75 116 LYS A C 1
ATOM 915 O O . LYS A 1 116 ? -11.391 -5.702 -6.690 1.00 90.75 116 LYS A O 1
ATOM 920 N N . HIS A 1 117 ? -13.224 -4.510 -6.176 1.00 91.88 117 HIS A N 1
ATOM 921 C CA . HIS A 1 117 ? -12.649 -3.188 -6.441 1.00 91.88 117 HIS A CA 1
ATOM 922 C C . HIS A 1 117 ? -12.633 -2.348 -5.160 1.00 91.88 117 HIS A C 1
ATOM 924 O O . HIS A 1 117 ? -13.376 -2.644 -4.223 1.00 91.88 117 HIS A O 1
ATOM 930 N N . HIS A 1 118 ? -11.851 -1.266 -5.129 1.00 93.56 118 HIS A N 1
ATOM 931 C CA . HIS A 1 118 ? -11.754 -0.361 -3.976 1.00 93.56 118 HIS A CA 1
ATOM 932 C C . HIS A 1 118 ? -13.114 0.144 -3.512 1.00 93.56 118 HIS A C 1
ATOM 934 O O . HIS A 1 118 ? -13.382 0.125 -2.316 1.00 93.56 118 HIS A O 1
ATOM 940 N N . SER A 1 119 ? -13.998 0.485 -4.454 1.00 90.81 119 SER A N 1
ATOM 941 C CA . SER A 1 119 ? -15.363 0.927 -4.162 1.00 90.81 119 SER A CA 1
ATOM 942 C C . SER A 1 119 ? -16.195 -0.137 -3.444 1.00 90.81 119 SER A C 1
ATOM 944 O O . SER A 1 119 ? -16.933 0.212 -2.533 1.00 90.81 119 SER A O 1
ATOM 946 N N . HIS A 1 120 ? -16.024 -1.430 -3.764 1.00 91.56 120 HIS A N 1
ATOM 947 C CA . HIS A 1 120 ? -16.705 -2.529 -3.060 1.00 91.56 120 HIS A CA 1
ATOM 948 C C . HIS A 1 120 ? -16.363 -2.542 -1.570 1.00 91.56 120 HIS A C 1
ATOM 950 O O . HIS A 1 120 ? -17.217 -2.866 -0.748 1.00 91.56 120 HIS A O 1
ATOM 956 N N . ILE A 1 121 ? -15.109 -2.216 -1.237 1.00 92.75 121 ILE A N 1
ATOM 957 C CA . ILE A 1 121 ? -14.614 -2.186 0.139 1.00 92.75 121 ILE A CA 1
ATOM 958 C C . ILE A 1 121 ? -14.964 -0.859 0.809 1.00 92.75 121 ILE A C 1
ATOM 960 O O . ILE A 1 121 ? -15.420 -0.885 1.947 1.00 92.75 121 ILE A O 1
ATOM 964 N N . SER A 1 122 ? -14.754 0.285 0.152 1.00 93.00 122 SER A N 1
ATOM 965 C CA . SER A 1 122 ? -14.973 1.599 0.767 1.00 93.00 122 SER A CA 1
ATOM 966 C C . SER A 1 122 ? -16.449 1.962 0.906 1.00 93.00 122 SER A C 1
ATOM 968 O O . SER A 1 122 ? -16.795 2.676 1.843 1.00 93.00 122 SER A O 1
ATOM 970 N N . SER A 1 123 ? -17.317 1.465 0.020 1.00 90.00 123 SER A N 1
ATOM 971 C CA . SER A 1 123 ? -18.758 1.765 0.007 1.00 90.00 123 SER A CA 1
ATOM 972 C C . SER A 1 123 ? -19.026 3.278 -0.008 1.00 90.00 123 SER A C 1
ATOM 974 O O . SER A 1 123 ? -19.785 3.803 0.801 1.00 90.00 123 SER A O 1
ATOM 976 N N . GLY A 1 124 ? -18.267 4.009 -0.835 1.00 86.75 124 GLY A N 1
ATOM 977 C CA . GLY A 1 124 ? -18.377 5.469 -0.967 1.00 86.75 124 GLY A CA 1
ATOM 978 C C . GLY A 1 124 ? -17.859 6.286 0.225 1.00 86.75 124 GLY A C 1
ATOM 979 O O . GLY A 1 124 ? -17.926 7.514 0.199 1.00 86.75 124 GLY A O 1
ATOM 980 N N . LEU A 1 125 ? -17.329 5.641 1.265 1.00 90.50 125 LEU A N 1
ATOM 981 C CA . LEU A 1 125 ? -16.791 6.333 2.433 1.00 90.50 125 LEU A CA 1
ATOM 982 C C . LEU A 1 125 ? -15.458 7.018 2.121 1.00 90.50 125 LEU A C 1
ATOM 984 O O . LEU A 1 125 ? -14.698 6.584 1.256 1.00 90.50 125 LEU A O 1
ATOM 988 N N . LEU A 1 126 ? -15.160 8.068 2.892 1.00 92.50 126 LEU A N 1
ATOM 989 C CA . LEU A 1 126 ? -13.865 8.742 2.860 1.00 92.50 126 LEU A CA 1
ATOM 990 C C . LEU A 1 126 ? -12.742 7.780 3.260 1.00 92.50 126 LEU A C 1
ATOM 992 O O . LEU A 1 126 ? -12.870 7.017 4.221 1.00 92.50 126 LEU A O 1
ATOM 996 N N . VAL A 1 127 ? -11.622 7.876 2.550 1.00 95.44 127 VAL A N 1
ATOM 997 C CA . VAL A 1 127 ? -10.425 7.053 2.743 1.00 95.44 127 VAL A CA 1
ATOM 998 C C . VAL A 1 127 ? -9.200 7.960 2.847 1.00 95.44 127 VAL A C 1
ATOM 1000 O O . VAL A 1 127 ? -9.165 9.020 2.234 1.00 95.44 127 VAL A O 1
ATOM 1003 N N . LYS A 1 128 ? -8.199 7.539 3.623 1.00 95.88 128 LYS A N 1
ATOM 1004 C CA . LYS A 1 128 ? -6.856 8.147 3.644 1.00 95.88 128 LYS A CA 1
ATOM 1005 C C . LYS A 1 128 ? -6.019 7.745 2.441 1.00 95.88 128 LYS A C 1
ATOM 1007 O O . LYS A 1 128 ? -5.092 8.444 2.070 1.00 95.88 128 LYS A O 1
ATOM 1012 N N . GLY A 1 129 ? -6.306 6.576 1.884 1.00 96.75 129 GLY A N 1
ATOM 1013 C CA . GLY A 1 129 ? -5.609 6.069 0.719 1.00 96.75 129 GLY A CA 1
ATOM 1014 C C . GLY A 1 129 ? -6.230 4.774 0.235 1.00 96.75 129 GLY A C 1
ATOM 1015 O O . GLY A 1 129 ? -6.791 3.996 1.013 1.00 96.75 129 GLY A O 1
ATOM 1016 N N . ALA A 1 130 ? -6.121 4.553 -1.063 1.00 96.75 130 ALA A N 1
ATOM 1017 C CA . ALA A 1 130 ? -6.573 3.354 -1.737 1.00 96.75 130 ALA A CA 1
ATOM 1018 C C . ALA A 1 130 ? -5.592 3.048 -2.866 1.00 96.75 130 ALA A C 1
ATOM 1020 O O . ALA A 1 130 ? -5.074 3.963 -3.501 1.00 96.75 130 ALA A O 1
ATOM 1021 N N . GLY A 1 131 ? -5.342 1.768 -3.111 1.00 96.12 131 GLY A N 1
ATOM 1022 C CA . GLY A 1 131 ? -4.429 1.365 -4.171 1.00 96.12 131 GLY A CA 1
ATOM 1023 C C . GLY A 1 131 ? -4.083 -0.112 -4.116 1.00 96.12 131 GLY A C 1
ATOM 1024 O O . GLY A 1 131 ? -4.901 -0.931 -3.676 1.00 96.12 131 GLY A O 1
ATOM 1025 N N . ILE A 1 132 ? -2.880 -0.461 -4.557 1.00 96.25 132 ILE A N 1
ATOM 1026 C CA . ILE A 1 132 ? -2.359 -1.827 -4.495 1.00 96.25 132 ILE A CA 1
ATOM 1027 C C . ILE A 1 132 ? -1.112 -1.817 -3.617 1.00 96.25 132 ILE A C 1
ATOM 1029 O O . ILE A 1 132 ? -0.290 -0.913 -3.683 1.00 96.25 132 ILE A O 1
ATOM 1033 N N . LEU A 1 133 ? -0.962 -2.831 -2.778 1.00 96.25 133 LEU A N 1
ATOM 1034 C CA . LEU A 1 133 ? 0.293 -3.108 -2.092 1.00 96.25 133 LEU A CA 1
ATOM 1035 C C . LEU A 1 133 ? 0.760 -4.510 -2.454 1.00 96.25 133 LEU A C 1
ATOM 1037 O O . LEU A 1 133 ? -0.061 -5.403 -2.674 1.00 96.25 133 LEU A O 1
ATOM 1041 N N . TYR A 1 134 ? 2.068 -4.725 -2.494 1.00 96.44 134 TYR A N 1
ATOM 1042 C CA . TYR A 1 134 ? 2.630 -6.060 -2.645 1.00 96.44 134 TYR A CA 1
ATOM 1043 C C . TYR A 1 134 ? 3.251 -6.520 -1.334 1.00 96.44 134 TYR A C 1
ATOM 1045 O O . TYR A 1 134 ? 4.069 -5.815 -0.739 1.00 96.44 134 TYR A O 1
ATOM 1053 N N . CYS A 1 135 ? 2.901 -7.732 -0.902 1.00 95.12 135 CYS A N 1
ATOM 1054 C CA . CYS A 1 135 ? 3.482 -8.361 0.279 1.00 95.12 135 CYS A CA 1
ATOM 1055 C C . CYS A 1 135 ? 4.283 -9.621 -0.051 1.00 95.12 135 CYS A C 1
ATOM 1057 O O . CYS A 1 135 ? 3.850 -10.468 -0.826 1.00 95.12 135 CYS A O 1
ATOM 1059 N N . GLU A 1 136 ? 5.400 -9.812 0.644 1.00 92.88 136 GLU A N 1
ATOM 1060 C CA . GLU A 1 136 ? 6.167 -11.055 0.677 1.00 92.88 136 GLU A CA 1
ATOM 1061 C C . GLU A 1 136 ? 6.190 -11.574 2.119 1.00 92.88 136 GLU A C 1
ATOM 1063 O O . GLU A 1 136 ? 6.882 -11.030 2.980 1.00 92.88 136 GLU A O 1
ATOM 1068 N N . SER A 1 137 ? 5.385 -12.602 2.408 1.00 92.50 137 SER A N 1
ATOM 1069 C CA . SER A 1 137 ? 5.296 -13.206 3.750 1.00 92.50 137 SER A CA 1
ATOM 1070 C C . SER A 1 137 ? 5.037 -12.167 4.851 1.00 92.50 137 SER A C 1
ATOM 1072 O O . SER A 1 137 ? 5.724 -12.104 5.869 1.00 92.50 137 SER A O 1
ATOM 1074 N N . GLY A 1 138 ? 4.031 -11.329 4.614 1.00 95.31 138 GLY A N 1
ATOM 1075 C CA . GLY A 1 138 ? 3.550 -10.258 5.479 1.00 95.31 138 GLY A CA 1
ATOM 1076 C C . GLY A 1 138 ? 4.394 -8.991 5.441 1.00 95.31 138 GLY A C 1
ATOM 1077 O O . GLY A 1 138 ? 3.978 -7.991 6.014 1.00 95.31 138 GLY A O 1
ATOM 1078 N N . GLN A 1 139 ? 5.549 -8.983 4.778 1.00 95.81 139 GLN A N 1
ATOM 1079 C CA . GLN A 1 139 ? 6.332 -7.761 4.615 1.00 95.81 139 GLN A CA 1
ATOM 1080 C C . GLN A 1 139 ? 5.883 -7.018 3.372 1.00 95.81 139 GLN A C 1
ATOM 1082 O O . GLN A 1 139 ? 5.900 -7.583 2.282 1.00 95.81 139 GLN A O 1
ATOM 1087 N N . MET A 1 140 ? 5.512 -5.753 3.532 1.00 96.81 140 MET A N 1
ATOM 1088 C CA . MET A 1 140 ? 5.198 -4.899 2.396 1.00 96.81 140 MET A CA 1
ATOM 1089 C C . MET A 1 140 ? 6.484 -4.540 1.651 1.00 96.81 140 MET A C 1
ATOM 1091 O O . MET A 1 140 ? 7.450 -4.088 2.263 1.00 96.81 140 MET A O 1
ATOM 1095 N N . ILE A 1 141 ? 6.484 -4.764 0.342 1.00 96.44 141 ILE A N 1
ATOM 1096 C CA . ILE A 1 141 ? 7.597 -4.437 -0.555 1.00 96.44 141 ILE A CA 1
ATOM 1097 C C . ILE A 1 141 ? 7.283 -3.141 -1.294 1.00 96.44 141 ILE A C 1
ATOM 1099 O O . ILE A 1 141 ? 8.094 -2.215 -1.302 1.00 96.44 141 ILE A O 1
ATOM 1103 N N . THR A 1 142 ? 6.080 -3.060 -1.858 1.00 97.44 142 THR A N 1
ATOM 1104 C CA . THR A 1 142 ? 5.603 -1.894 -2.598 1.00 97.44 142 THR A CA 1
ATOM 1105 C C . THR A 1 142 ? 4.224 -1.454 -2.124 1.00 97.44 142 THR A C 1
ATOM 1107 O O . THR A 1 142 ? 3.435 -2.254 -1.609 1.00 97.44 142 THR A O 1
ATOM 1110 N N . LEU A 1 143 ? 3.960 -0.165 -2.300 1.00 97.75 143 LEU A N 1
ATOM 1111 C CA . LEU A 1 143 ? 2.690 0.513 -2.086 1.00 97.75 143 LEU A CA 1
ATOM 1112 C C . LEU A 1 143 ? 2.430 1.388 -3.311 1.00 97.75 143 LEU A C 1
ATOM 1114 O O . LEU A 1 143 ? 3.337 2.086 -3.742 1.00 97.75 143 LEU A O 1
ATOM 1118 N N . SER A 1 144 ? 1.218 1.404 -3.842 1.00 96.75 144 SER A N 1
ATOM 1119 C CA . SER A 1 144 ? 0.847 2.279 -4.951 1.00 96.75 144 SER A CA 1
ATOM 1120 C C . SER A 1 144 ? -0.456 3.010 -4.680 1.00 96.75 144 SER A C 1
ATOM 1122 O O . SER A 1 144 ? -1.290 2.554 -3.897 1.00 96.75 144 SER A O 1
ATOM 1124 N N . ASN A 1 145 ? -0.652 4.122 -5.381 1.00 96.06 145 ASN A N 1
ATOM 1125 C CA . ASN A 1 145 ? -1.933 4.820 -5.519 1.00 96.06 145 ASN A CA 1
ATOM 1126 C C . ASN A 1 145 ? -2.754 4.338 -6.734 1.00 96.06 145 ASN A C 1
ATOM 1128 O O . ASN A 1 145 ? -3.680 5.017 -7.175 1.00 96.06 145 ASN A O 1
ATOM 1132 N N . GLU A 1 146 ? -2.448 3.160 -7.288 1.00 92.88 146 GLU A N 1
ATOM 1133 C CA . GLU A 1 146 ? -3.217 2.569 -8.388 1.00 92.88 146 GLU A CA 1
ATOM 1134 C C . GLU A 1 146 ? -4.567 2.047 -7.876 1.00 92.88 146 GLU A C 1
ATOM 1136 O O . GLU A 1 146 ? -4.692 0.896 -7.447 1.00 92.88 146 GLU A O 1
ATOM 1141 N N . SER A 1 147 ? -5.593 2.902 -7.906 1.00 86.88 147 SER A N 1
ATOM 1142 C CA . SER A 1 147 ? -6.963 2.545 -7.517 1.00 86.88 147 SER A CA 1
ATOM 1143 C C . SER A 1 147 ? -7.959 2.504 -8.683 1.00 86.88 147 SER A C 1
ATOM 1145 O O . SER A 1 147 ? -9.161 2.742 -8.529 1.00 86.88 147 SER A O 1
ATOM 1147 N N . GLY A 1 148 ? -7.467 2.153 -9.876 1.00 85.50 148 GLY A N 1
ATOM 1148 C CA . GLY A 1 148 ? -8.271 2.008 -11.084 1.00 85.50 148 GLY A CA 1
ATOM 1149 C C . GLY A 1 148 ? -8.557 3.356 -11.740 1.00 85.50 148 GLY A C 1
ATOM 1150 O O . GLY A 1 148 ? -7.659 4.014 -12.259 1.00 85.50 148 GLY A O 1
ATOM 1151 N N . HIS A 1 149 ? -9.828 3.769 -11.772 1.00 80.75 149 HIS A N 1
ATOM 1152 C CA . HIS A 1 149 ? -10.200 5.069 -12.349 1.00 80.75 149 HIS A CA 1
ATOM 1153 C C . HIS A 1 149 ? -9.872 6.250 -11.432 1.00 80.75 149 HIS A C 1
ATOM 1155 O O . HIS A 1 149 ? -9.749 7.370 -11.920 1.00 80.75 149 HIS A O 1
ATOM 1161 N N . TYR A 1 150 ? -9.731 6.005 -10.129 1.00 79.62 150 TYR A N 1
ATOM 1162 C CA . TYR A 1 150 ? -9.264 7.000 -9.176 1.00 79.62 150 TYR A CA 1
ATOM 1163 C C . TYR A 1 150 ? -7.748 6.853 -9.011 1.00 79.62 150 TYR A C 1
ATOM 1165 O O . TYR A 1 150 ? -7.252 5.752 -8.763 1.00 79.62 150 TYR A O 1
ATOM 1173 N N . LYS A 1 151 ? -7.014 7.948 -9.193 1.00 84.25 151 LYS A N 1
ATOM 1174 C CA . LYS A 1 151 ? -5.554 8.009 -9.063 1.00 84.25 151 LYS A CA 1
ATOM 1175 C C . LYS A 1 151 ? -5.238 9.245 -8.230 1.00 84.25 151 LYS A C 1
ATOM 1177 O O . LYS A 1 151 ? -5.107 10.317 -8.814 1.00 84.25 151 LYS A O 1
ATOM 1182 N N . PRO A 1 152 ? -5.278 9.125 -6.893 1.00 90.62 152 PRO A N 1
ATOM 1183 C CA . PRO A 1 152 ? -5.031 10.261 -6.022 1.00 90.62 152 PRO A CA 1
ATOM 1184 C C . PRO A 1 152 ? -3.605 10.760 -6.221 1.00 90.62 152 PRO A C 1
ATOM 1186 O O . PRO A 1 152 ? -2.694 9.943 -6.370 1.00 90.62 152 PRO A O 1
ATOM 1189 N N . GLU A 1 153 ? -3.434 12.076 -6.190 1.00 95.38 153 GLU A N 1
ATOM 1190 C CA . GLU A 1 153 ? -2.130 12.726 -6.301 1.00 95.38 153 GLU A CA 1
ATOM 1191 C C . GLU A 1 153 ? -1.217 12.316 -5.133 1.00 95.38 153 GLU A C 1
ATOM 1193 O O . GLU A 1 153 ? -1.679 11.890 -4.065 1.00 95.38 153 GLU A O 1
ATOM 1198 N N . LEU A 1 154 ? 0.099 12.460 -5.307 1.00 95.69 154 LEU A N 1
ATOM 1199 C CA . LEU A 1 154 ? 1.077 12.118 -4.270 1.00 95.69 154 LEU A CA 1
ATOM 1200 C C . LEU A 1 154 ? 0.774 12.822 -2.936 1.00 95.69 154 LEU A C 1
ATOM 1202 O O . LEU A 1 154 ? 0.845 12.203 -1.872 1.00 95.69 154 LEU A O 1
ATOM 1206 N N . GLU A 1 155 ? 0.395 14.100 -2.987 1.00 95.81 155 GLU A N 1
ATOM 1207 C CA . GLU A 1 155 ? 0.057 14.897 -1.807 1.00 95.81 155 GLU A CA 1
ATOM 1208 C C . GLU A 1 155 ? -1.182 14.361 -1.080 1.00 95.81 155 GLU A C 1
ATOM 1210 O O . GLU A 1 155 ? -1.234 14.384 0.150 1.00 95.81 155 GLU A O 1
ATOM 1215 N N . GLU A 1 156 ? -2.161 13.839 -1.822 1.00 95.31 156 GLU A N 1
ATOM 1216 C CA . GLU A 1 156 ? -3.373 13.235 -1.257 1.00 95.31 156 GLU A CA 1
ATOM 1217 C C . GLU A 1 156 ? -3.063 11.906 -0.555 1.00 95.31 156 GLU A C 1
ATOM 1219 O O . GLU A 1 156 ? -3.751 11.515 0.388 1.00 95.31 156 GLU A O 1
ATOM 1224 N N . MET A 1 157 ? -1.993 11.228 -0.977 1.00 96.81 157 MET A N 1
ATOM 1225 C CA . MET A 1 157 ? -1.540 9.957 -0.411 1.00 96.81 157 MET A CA 1
ATOM 1226 C C . MET A 1 157 ? -0.617 10.106 0.799 1.00 96.81 157 MET A C 1
ATOM 1228 O O . MET A 1 157 ? -0.350 9.105 1.473 1.00 96.81 157 MET A O 1
ATOM 1232 N N . GLN A 1 158 ? -0.149 11.318 1.113 1.00 96.44 158 GLN A N 1
ATOM 1233 C CA . GLN A 1 158 ? 0.854 11.549 2.156 1.00 96.44 158 GLN A CA 1
ATOM 1234 C C . GLN A 1 158 ? 0.435 10.962 3.514 1.00 96.44 158 GLN A C 1
ATOM 1236 O O . GLN A 1 158 ? 1.221 10.256 4.145 1.00 96.44 158 GLN A O 1
ATOM 1241 N N . GLU A 1 159 ? -0.823 11.148 3.932 1.00 96.38 159 GLU A N 1
ATOM 1242 C CA . GLU A 1 159 ? -1.315 10.592 5.202 1.00 96.38 159 GLU A CA 1
ATOM 1243 C C . GLU A 1 159 ? -1.298 9.056 5.229 1.00 96.38 159 GLU A C 1
ATOM 1245 O O . GLU A 1 159 ? -1.022 8.448 6.269 1.00 96.38 159 GLU A O 1
ATOM 1250 N N . ALA A 1 160 ? -1.600 8.405 4.102 1.00 97.62 160 ALA A N 1
ATOM 1251 C CA . ALA A 1 160 ? -1.535 6.952 4.001 1.00 97.62 160 ALA A CA 1
ATOM 1252 C C . ALA A 1 160 ? -0.087 6.458 4.018 1.00 97.62 160 ALA A C 1
ATOM 1254 O O . ALA A 1 160 ? 0.218 5.493 4.722 1.00 97.62 160 ALA A O 1
ATOM 1255 N N . ILE A 1 161 ? 0.806 7.130 3.290 1.00 98.12 161 ILE A N 1
ATOM 1256 C CA . ILE A 1 161 ? 2.236 6.807 3.251 1.00 98.12 161 ILE A CA 1
ATOM 1257 C C . ILE A 1 161 ? 2.837 6.922 4.658 1.00 98.12 161 ILE A C 1
ATOM 1259 O O . ILE A 1 161 ? 3.500 5.987 5.114 1.00 98.12 161 ILE A O 1
ATOM 1263 N N . ASP A 1 162 ? 2.525 7.998 5.384 1.00 97.38 162 ASP A N 1
ATOM 1264 C CA . ASP A 1 162 ? 2.945 8.195 6.774 1.00 97.38 162 ASP A CA 1
ATOM 1265 C C . ASP A 1 162 ? 2.397 7.109 7.696 1.00 97.38 162 ASP A C 1
ATOM 1267 O O . ASP A 1 162 ? 3.116 6.585 8.554 1.00 97.38 162 ASP A O 1
ATOM 1271 N N . TRP A 1 163 ? 1.129 6.727 7.521 1.00 97.38 163 TRP A N 1
ATOM 1272 C CA . TRP A 1 163 ? 0.535 5.646 8.297 1.00 97.38 163 TRP A CA 1
ATOM 1273 C C . TRP A 1 163 ? 1.283 4.328 8.078 1.00 97.38 163 TRP A C 1
ATOM 1275 O O . TRP A 1 163 ? 1.630 3.660 9.056 1.00 97.38 163 TRP A O 1
ATOM 1285 N N . PHE A 1 164 ? 1.582 3.961 6.827 1.00 97.88 164 PHE A N 1
ATOM 1286 C CA . PHE A 1 164 ? 2.320 2.736 6.515 1.00 97.88 164 PHE A CA 1
ATOM 1287 C C . PHE A 1 164 ? 3.757 2.787 7.037 1.00 97.88 164 PHE A C 1
ATOM 1289 O O . PHE A 1 164 ? 4.193 1.834 7.683 1.00 97.88 164 PHE A O 1
ATOM 1296 N N . ALA A 1 165 ? 4.475 3.892 6.832 1.00 96.81 165 ALA A N 1
ATOM 1297 C CA . ALA A 1 165 ? 5.848 4.060 7.305 1.00 96.81 165 ALA A CA 1
ATOM 1298 C C . ALA A 1 165 ? 5.944 3.881 8.831 1.00 96.81 165 ALA A C 1
ATOM 1300 O O . ALA A 1 165 ? 6.742 3.079 9.330 1.00 96.81 165 ALA A O 1
ATOM 1301 N N . ASN A 1 166 ? 5.042 4.525 9.573 1.00 95.00 166 ASN A N 1
ATOM 1302 C CA . ASN A 1 166 ? 5.001 4.450 11.033 1.00 95.00 166 ASN A CA 1
ATOM 1303 C C . ASN A 1 166 ? 4.508 3.097 11.564 1.00 95.00 166 ASN A C 1
ATOM 1305 O O . ASN A 1 166 ? 4.995 2.614 12.593 1.00 95.00 166 ASN A O 1
ATOM 1309 N N . THR A 1 167 ? 3.564 2.466 10.864 1.00 95.44 167 THR A N 1
ATOM 1310 C CA . THR A 1 167 ? 2.974 1.181 11.265 1.00 95.44 167 THR A CA 1
ATOM 1311 C C . THR A 1 167 ? 3.909 0.008 10.985 1.00 95.44 167 THR A C 1
ATOM 1313 O O . THR A 1 167 ? 4.007 -0.916 11.794 1.00 95.44 167 THR A O 1
ATOM 1316 N N . LEU A 1 168 ? 4.611 0.032 9.850 1.00 94.69 168 LEU A N 1
ATOM 1317 C CA . LEU A 1 168 ? 5.499 -1.050 9.426 1.00 94.69 168 LEU A CA 1
ATOM 1318 C C . LEU A 1 168 ? 6.902 -0.920 10.019 1.00 94.69 168 LEU A C 1
ATOM 1320 O O . LEU A 1 168 ? 7.558 -1.938 10.246 1.00 94.69 168 LEU A O 1
ATOM 1324 N N . ARG A 1 169 ? 7.359 0.317 10.279 1.00 92.19 169 ARG A N 1
ATOM 1325 C CA . ARG A 1 169 ? 8.720 0.636 10.754 1.00 92.19 169 ARG A CA 1
ATOM 1326 C C . ARG A 1 169 ? 9.810 0.020 9.874 1.00 92.19 169 ARG A C 1
ATOM 1328 O O . ARG A 1 169 ? 10.841 -0.446 10.365 1.00 92.19 169 ARG A O 1
ATOM 1335 N N . ARG A 1 170 ? 9.551 -0.029 8.569 1.00 92.56 170 ARG A N 1
ATOM 1336 C CA . ARG A 1 170 ? 10.412 -0.616 7.541 1.00 92.56 170 ARG A CA 1
ATOM 1337 C C . ARG A 1 170 ? 10.344 0.222 6.276 1.00 92.56 170 ARG A C 1
ATOM 1339 O O . ARG A 1 170 ? 9.365 0.924 6.043 1.00 92.56 170 ARG A O 1
ATOM 1346 N N . GLU A 1 171 ? 11.402 0.129 5.483 1.00 96.25 171 GLU A N 1
ATOM 1347 C CA . GLU A 1 171 ? 11.455 0.754 4.167 1.00 96.25 171 GLU A CA 1
ATOM 1348 C C . GLU A 1 171 ? 10.577 -0.022 3.179 1.00 96.25 171 GLU A C 1
ATOM 1350 O O . GLU A 1 171 ? 10.513 -1.251 3.241 1.00 96.25 171 GLU A O 1
ATOM 1355 N N . PHE A 1 172 ? 9.950 0.696 2.255 1.00 97.31 172 PHE A N 1
ATOM 1356 C CA . PHE A 1 172 ? 9.207 0.140 1.123 1.00 97.31 172 PHE A CA 1
ATOM 1357 C C . PHE A 1 172 ? 9.318 1.089 -0.076 1.00 97.31 172 PHE A C 1
ATOM 1359 O O . PHE A 1 172 ? 9.824 2.209 0.058 1.00 97.31 172 PHE A O 1
ATOM 1366 N N . ILE A 1 173 ? 8.889 0.643 -1.254 1.00 97.81 173 ILE A N 1
ATOM 1367 C CA . ILE A 1 173 ? 8.813 1.497 -2.447 1.00 97.81 173 ILE A CA 1
ATOM 1368 C C . ILE A 1 173 ? 7.382 1.996 -2.614 1.00 97.81 173 ILE A C 1
ATOM 1370 O O . ILE A 1 173 ? 6.445 1.203 -2.597 1.00 97.81 173 ILE A O 1
ATOM 1374 N N . PHE A 1 174 ? 7.215 3.302 -2.777 1.00 97.88 174 PHE A N 1
ATOM 1375 C CA . PHE A 1 174 ? 5.967 3.899 -3.222 1.00 97.88 174 PHE A CA 1
ATOM 1376 C C . PHE A 1 174 ? 5.996 4.092 -4.742 1.00 97.88 174 PHE A C 1
ATOM 1378 O O . PHE A 1 174 ? 6.954 4.658 -5.273 1.00 97.88 174 PHE A O 1
ATOM 1385 N N . GLU A 1 175 ? 4.967 3.600 -5.421 1.00 96.81 175 GLU A N 1
ATOM 1386 C CA . GLU A 1 175 ? 4.715 3.773 -6.850 1.00 96.81 175 GLU A CA 1
ATOM 1387 C C . GLU A 1 175 ? 3.644 4.850 -7.019 1.00 96.81 175 GLU A C 1
ATOM 1389 O O . GLU A 1 175 ? 2.524 4.700 -6.527 1.00 96.81 175 GLU A O 1
ATOM 1394 N N . ASP A 1 176 ? 3.991 5.927 -7.714 1.00 96.75 176 ASP A N 1
ATOM 1395 C CA . ASP A 1 176 ? 3.099 7.044 -7.983 1.00 96.75 176 ASP A CA 1
ATOM 1396 C C . ASP A 1 176 ? 2.583 7.003 -9.427 1.00 96.75 176 ASP A C 1
ATOM 1398 O O . ASP A 1 176 ? 3.328 7.148 -10.399 1.00 96.75 176 ASP A O 1
ATOM 1402 N N . HIS A 1 177 ? 1.275 6.803 -9.543 1.00 94.62 177 HIS A N 1
ATOM 1403 C CA . HIS A 1 177 ? 0.502 6.639 -10.764 1.00 94.62 177 HIS A CA 1
ATOM 1404 C C . HIS A 1 177 ? -0.262 7.915 -11.161 1.00 94.62 177 HIS A C 1
ATOM 1406 O O . HIS A 1 177 ? -1.017 7.886 -12.139 1.00 94.62 177 HIS A O 1
ATOM 1412 N N . SER A 1 178 ? -0.086 9.029 -10.441 1.00 93.69 178 SER A N 1
ATOM 1413 C CA . SER A 1 178 ? -0.878 10.260 -10.623 1.00 93.69 178 SER A CA 1
ATOM 1414 C C . SER A 1 178 ? -0.744 10.862 -12.023 1.00 93.69 178 SER A C 1
ATOM 1416 O O . SER A 1 178 ? -1.690 11.413 -12.583 1.00 93.69 178 SER A O 1
ATOM 1418 N N . HIS A 1 179 ? 0.426 10.704 -12.646 1.00 91.75 179 HIS A N 1
ATOM 1419 C CA . HIS A 1 179 ? 0.746 11.298 -13.947 1.00 91.75 179 HIS A CA 1
ATOM 1420 C C . HIS A 1 179 ? 0.988 10.260 -15.045 1.00 91.75 179 HIS A C 1
ATOM 1422 O O . HIS A 1 179 ? 1.827 10.462 -15.925 1.00 91.75 179 HIS A O 1
ATOM 1428 N N . GLN A 1 180 ? 0.248 9.147 -15.008 1.00 86.81 180 GLN A N 1
ATOM 1429 C CA . GLN A 1 180 ? 0.419 8.080 -15.988 1.00 86.81 180 GLN A CA 1
ATOM 1430 C C . GLN A 1 180 ? 0.302 8.573 -17.438 1.00 86.81 180 GLN A C 1
ATOM 1432 O O . GLN A 1 180 ? -0.695 9.173 -17.848 1.00 86.81 180 GLN A O 1
ATOM 1437 N N . ASN A 1 181 ? 1.312 8.246 -18.234 1.00 87.00 181 ASN A N 1
ATOM 1438 C CA . ASN A 1 181 ? 1.415 8.581 -19.641 1.00 87.00 181 ASN A CA 1
ATOM 1439 C C . ASN A 1 181 ? 1.972 7.382 -20.411 1.00 87.00 181 ASN A C 1
ATOM 1441 O O . ASN A 1 181 ? 3.169 7.112 -20.372 1.00 87.00 181 ASN A O 1
ATOM 1445 N N . ASN A 1 182 ? 1.112 6.709 -21.175 1.00 84.44 182 ASN A N 1
ATOM 1446 C CA . ASN A 1 182 ? 1.452 5.524 -21.973 1.00 84.44 182 ASN A CA 1
ATOM 1447 C C . ASN A 1 182 ? 2.492 5.764 -23.088 1.00 84.44 182 ASN A C 1
ATOM 1449 O O . ASN A 1 182 ? 2.910 4.819 -23.753 1.00 84.44 182 ASN A O 1
ATOM 1453 N N . MET A 1 183 ? 2.886 7.018 -23.328 1.00 87.12 183 MET A N 1
ATOM 1454 C CA . MET A 1 183 ? 3.960 7.380 -24.256 1.00 87.12 183 MET A CA 1
ATOM 1455 C C . MET A 1 183 ? 5.331 7.469 -23.572 1.00 87.12 183 MET A C 1
ATOM 1457 O O . MET A 1 183 ? 6.341 7.634 -24.257 1.00 87.12 183 MET A O 1
ATOM 1461 N N . GLN A 1 184 ? 5.377 7.418 -22.241 1.00 85.81 184 GLN A N 1
ATOM 1462 C CA . GLN A 1 184 ? 6.605 7.464 -21.454 1.00 85.81 184 GLN A CA 1
ATOM 1463 C C . GLN A 1 184 ? 7.047 6.058 -21.046 1.00 85.81 184 GLN A C 1
ATOM 1465 O O . GLN A 1 184 ? 6.261 5.112 -21.026 1.00 85.81 184 GLN A O 1
ATOM 1470 N N . GLU A 1 185 ? 8.331 5.916 -20.719 1.00 80.81 185 GLU A N 1
ATOM 1471 C CA . GLU A 1 185 ? 8.846 4.669 -20.160 1.00 80.81 185 GLU A CA 1
ATOM 1472 C C . GLU A 1 185 ? 8.086 4.332 -18.866 1.00 80.81 185 GLU A C 1
ATOM 1474 O O . GLU A 1 185 ? 7.854 5.213 -18.036 1.00 80.81 185 GLU A O 1
ATOM 1479 N N . PHE A 1 186 ? 7.672 3.068 -18.719 1.00 81.94 186 PHE A N 1
ATOM 1480 C CA . PHE A 1 186 ? 6.898 2.582 -17.566 1.00 81.94 186 PHE A CA 1
ATOM 1481 C C . PHE A 1 186 ? 5.605 3.366 -17.300 1.00 81.94 186 PHE A C 1
ATOM 1483 O O . PHE A 1 186 ? 5.224 3.573 -16.150 1.00 81.94 186 PHE A O 1
ATOM 1490 N N . ASP A 1 187 ? 4.954 3.826 -18.369 1.00 87.00 187 ASP A N 1
ATOM 1491 C CA . ASP A 1 187 ? 3.757 4.664 -18.336 1.00 87.00 187 ASP A CA 1
ATOM 1492 C C . ASP A 1 187 ? 3.921 5.921 -17.463 1.00 87.00 187 ASP A C 1
ATOM 1494 O O . ASP A 1 187 ? 2.944 6.420 -16.918 1.00 87.00 187 ASP A O 1
ATOM 1498 N N . GLY A 1 188 ? 5.143 6.442 -17.298 1.00 89.56 188 GLY A N 1
ATOM 1499 C CA . GLY A 1 188 ? 5.404 7.648 -16.504 1.00 89.56 188 GLY A CA 1
ATOM 1500 C C . GLY A 1 188 ? 5.272 7.466 -14.987 1.00 89.56 188 GLY A C 1
ATOM 1501 O O . GLY A 1 188 ? 5.216 8.461 -14.268 1.00 89.56 188 GLY A O 1
ATOM 1502 N N . ILE A 1 189 ? 5.223 6.224 -14.488 1.00 92.62 189 ILE A N 1
ATOM 1503 C CA . ILE A 1 189 ? 5.149 5.943 -13.047 1.00 92.62 189 ILE A CA 1
ATOM 1504 C C . ILE A 1 189 ? 6.438 6.405 -12.361 1.00 92.62 189 ILE A C 1
ATOM 1506 O O . ILE A 1 189 ? 7.542 6.016 -12.759 1.00 92.62 189 ILE A O 1
ATOM 1510 N N . ALA A 1 190 ? 6.295 7.204 -11.304 1.00 95.25 190 ALA A N 1
ATOM 1511 C CA . ALA A 1 190 ? 7.409 7.629 -10.465 1.00 95.25 190 ALA A CA 1
ATOM 1512 C C . ALA A 1 190 ? 7.583 6.682 -9.270 1.00 95.25 190 ALA A C 1
ATOM 1514 O O . ALA A 1 190 ? 6.618 6.164 -8.714 1.00 95.25 190 ALA A O 1
ATOM 1515 N N . TYR A 1 191 ? 8.831 6.452 -8.865 1.00 95.56 191 TYR A N 1
ATOM 1516 C CA . TYR A 1 191 ? 9.168 5.525 -7.786 1.00 95.56 191 TYR A CA 1
ATOM 1517 C C . TYR A 1 191 ? 9.879 6.264 -6.663 1.00 95.56 191 TYR A C 1
ATOM 1519 O O . TYR A 1 191 ? 10.817 7.026 -6.903 1.00 95.56 191 TYR A O 1
ATOM 1527 N N . TYR A 1 192 ? 9.482 5.994 -5.425 1.00 97.69 192 TYR A N 1
ATOM 1528 C CA . TYR A 1 192 ? 10.065 6.610 -4.240 1.00 97.69 192 TYR A CA 1
ATOM 1529 C C . TYR A 1 192 ? 10.425 5.548 -3.216 1.00 97.69 192 TYR A C 1
ATOM 1531 O O . TYR A 1 192 ? 9.619 4.690 -2.875 1.00 97.69 192 TYR A O 1
ATOM 1539 N N . LYS A 1 193 ? 11.632 5.624 -2.664 1.00 97.56 193 LYS A N 1
ATOM 1540 C CA . LYS A 1 193 ? 12.000 4.857 -1.482 1.00 97.56 193 LYS A CA 1
ATOM 1541 C C . LYS A 1 193 ? 11.453 5.582 -0.268 1.00 97.56 193 LYS A C 1
ATOM 1543 O O . LYS A 1 193 ? 11.889 6.698 0.017 1.00 97.56 193 LYS A O 1
ATOM 1548 N N . VAL A 1 194 ? 10.544 4.940 0.450 1.00 97.62 194 VAL A N 1
ATOM 1549 C CA . VAL A 1 194 ? 9.976 5.477 1.683 1.00 97.62 194 VAL A CA 1
ATOM 1550 C C . VAL A 1 194 ? 10.819 5.018 2.864 1.00 97.62 194 VAL A C 1
ATOM 1552 O O . VAL A 1 194 ? 11.108 3.827 3.014 1.00 97.62 194 VAL A O 1
ATOM 1555 N N . LYS A 1 195 ? 11.232 5.971 3.700 1.00 95.19 195 LYS A N 1
ATOM 1556 C CA . LYS A 1 195 ? 12.004 5.733 4.925 1.00 95.19 195 LYS A CA 1
ATOM 1557 C C . LYS A 1 195 ? 11.425 6.545 6.071 1.00 95.19 195 LYS A C 1
ATOM 1559 O O . LYS A 1 195 ? 10.955 7.655 5.859 1.00 95.19 195 LYS A O 1
ATOM 1564 N N . THR A 1 196 ? 11.532 6.021 7.285 1.00 92.75 196 THR A N 1
ATOM 1565 C CA . THR A 1 196 ? 11.239 6.777 8.507 1.00 92.75 196 THR A CA 1
ATOM 1566 C C . THR A 1 196 ? 12.551 7.185 9.160 1.00 92.75 196 THR A C 1
ATOM 1568 O O . THR A 1 196 ? 13.376 6.324 9.492 1.00 92.75 196 THR A O 1
ATOM 1571 N N . GLU A 1 197 ? 12.762 8.483 9.360 1.00 90.88 197 GLU A N 1
ATOM 1572 C CA . GLU A 1 197 ? 13.923 8.966 10.097 1.00 90.88 197 GLU A CA 1
ATOM 1573 C C . GLU A 1 197 ? 13.790 8.645 11.589 1.00 90.88 197 GLU A C 1
ATOM 1575 O O . GLU A 1 197 ? 12.755 8.842 12.224 1.00 90.88 197 GLU A O 1
ATOM 1580 N N . LYS A 1 198 ? 14.864 8.108 12.178 1.00 84.06 198 LYS A N 1
ATOM 1581 C CA . LYS A 1 198 ? 14.842 7.616 13.566 1.00 84.06 198 LYS A CA 1
ATOM 1582 C C . LYS A 1 198 ? 14.650 8.722 14.603 1.00 84.06 198 LYS A C 1
ATOM 1584 O O . LYS A 1 198 ? 14.260 8.416 15.724 1.00 84.06 198 LYS A O 1
ATOM 1589 N N . HIS A 1 199 ? 15.013 9.956 14.265 1.00 81.25 199 HIS A N 1
ATOM 1590 C CA . HIS A 1 199 ? 15.095 11.047 15.230 1.00 81.25 199 HIS A CA 1
ATOM 1591 C C . HIS A 1 199 ? 13.721 11.656 15.538 1.00 81.25 199 HIS A C 1
ATOM 1593 O O . HIS A 1 199 ? 13.438 11.958 16.694 1.00 81.25 199 HIS A O 1
ATOM 1599 N N . ASP A 1 200 ? 12.863 11.798 14.531 1.00 87.62 200 ASP A N 1
ATOM 1600 C CA . ASP A 1 200 ? 11.592 12.523 14.623 1.00 87.62 200 ASP A CA 1
ATOM 1601 C C . ASP A 1 200 ? 10.394 11.761 14.033 1.00 87.62 200 ASP A C 1
ATOM 1603 O O . ASP A 1 200 ? 9.279 12.269 14.067 1.00 87.62 200 ASP A O 1
ATOM 1607 N N . GLN A 1 201 ? 10.604 10.533 13.542 1.00 86.69 201 GLN A N 1
ATOM 1608 C CA . GLN A 1 201 ? 9.592 9.745 12.831 1.00 86.69 201 GLN A CA 1
ATOM 1609 C C . GLN A 1 201 ? 9.072 10.425 11.556 1.00 86.69 201 GLN A C 1
ATOM 1611 O O . GLN A 1 201 ? 8.009 10.060 11.056 1.00 86.69 201 GLN A O 1
ATOM 1616 N N . THR A 1 202 ? 9.826 11.375 10.997 1.00 92.69 202 THR A N 1
ATOM 1617 C CA . THR A 1 202 ? 9.472 11.996 9.725 1.00 92.69 202 THR A CA 1
ATOM 1618 C C . THR A 1 202 ? 9.625 10.979 8.603 1.00 92.69 202 THR A C 1
ATOM 1620 O O . THR A 1 202 ? 10.644 10.285 8.483 1.00 92.69 202 THR A O 1
ATOM 1623 N N . THR A 1 203 ? 8.594 10.882 7.771 1.00 96.00 203 THR A N 1
ATOM 1624 C CA . THR A 1 203 ? 8.625 10.075 6.556 1.00 96.00 203 THR A CA 1
ATOM 1625 C C . THR A 1 203 ? 9.343 10.840 5.454 1.00 96.00 203 THR A C 1
ATOM 1627 O O . THR A 1 203 ? 9.001 11.978 5.142 1.00 96.00 203 THR A O 1
ATOM 1630 N N . VAL A 1 204 ? 10.328 10.201 4.833 1.00 96.62 204 VAL A N 1
ATOM 1631 C CA . VAL A 1 204 ? 11.099 10.762 3.723 1.00 96.62 204 VAL A CA 1
ATOM 1632 C C . VAL A 1 204 ? 10.855 9.929 2.476 1.00 96.62 204 VAL A C 1
ATOM 1634 O O . VAL A 1 204 ? 11.035 8.709 2.488 1.00 96.62 204 VAL A O 1
ATOM 1637 N N . LEU A 1 205 ? 10.477 10.606 1.392 1.00 97.56 205 LEU A N 1
ATOM 1638 C CA . LEU A 1 205 ? 10.339 10.029 0.061 1.00 97.56 205 LEU A CA 1
ATOM 1639 C C . LEU A 1 205 ? 11.580 10.378 -0.755 1.00 97.56 205 LEU A C 1
ATOM 1641 O O . LEU A 1 205 ? 11.804 11.526 -1.133 1.00 97.56 205 LEU A O 1
ATOM 1645 N N . GLN A 1 206 ? 12.403 9.374 -1.036 1.00 97.31 206 GLN A N 1
ATOM 1646 C CA . GLN A 1 206 ? 13.585 9.524 -1.874 1.00 97.31 206 GLN A CA 1
ATOM 1647 C C . GLN A 1 206 ? 13.278 9.003 -3.278 1.00 97.31 206 GLN A C 1
ATOM 1649 O O . GLN A 1 206 ? 13.144 7.796 -3.451 1.00 97.31 206 GLN A O 1
ATOM 1654 N N . ALA A 1 207 ? 13.213 9.883 -4.280 1.00 96.75 207 ALA A N 1
ATOM 1655 C CA . ALA A 1 207 ? 13.005 9.470 -5.668 1.00 96.75 207 ALA A CA 1
ATOM 1656 C C . ALA A 1 207 ? 14.048 8.423 -6.116 1.00 96.75 207 ALA A C 1
ATOM 1658 O O . ALA A 1 207 ? 15.248 8.561 -5.849 1.00 96.75 207 ALA A O 1
ATOM 1659 N N . ILE A 1 208 ? 13.578 7.374 -6.791 1.00 94.38 208 ILE A N 1
ATOM 1660 C CA . ILE A 1 208 ? 14.372 6.274 -7.339 1.00 94.38 208 ILE A CA 1
ATOM 1661 C C . ILE A 1 208 ? 14.260 6.340 -8.867 1.00 94.38 208 ILE A C 1
ATOM 1663 O O . ILE A 1 208 ? 13.163 6.283 -9.416 1.00 94.38 208 ILE A O 1
ATOM 1667 N N . GLY A 1 209 ? 15.394 6.440 -9.560 1.00 88.38 209 GLY A N 1
ATOM 1668 C CA . GLY A 1 209 ? 15.437 6.262 -11.014 1.00 88.38 209 GLY A CA 1
ATOM 1669 C C . GLY A 1 209 ? 15.219 4.799 -11.414 1.00 88.38 209 GLY A C 1
ATOM 1670 O O . GLY A 1 209 ? 15.485 3.882 -10.634 1.00 88.38 209 GLY A O 1
ATOM 1671 N N . PHE A 1 210 ? 14.762 4.554 -12.643 1.00 81.62 210 PHE A N 1
ATOM 1672 C CA . PHE A 1 210 ? 14.492 3.193 -13.130 1.00 81.62 210 PHE A CA 1
ATOM 1673 C C . PHE A 1 210 ? 15.716 2.265 -13.071 1.00 81.62 210 PHE A C 1
ATOM 1675 O O . PHE A 1 210 ? 15.581 1.074 -12.794 1.00 81.62 210 PHE A O 1
ATOM 1682 N N . ASP A 1 211 ? 16.914 2.821 -13.255 1.00 80.81 211 ASP A N 1
ATOM 1683 C CA . ASP A 1 211 ? 18.205 2.134 -13.153 1.00 80.81 211 ASP A CA 1
ATOM 1684 C C . ASP A 1 211 ? 18.473 1.561 -11.752 1.00 80.81 211 ASP A C 1
ATOM 1686 O O . ASP A 1 211 ? 19.167 0.553 -11.595 1.00 80.81 211 ASP A O 1
ATOM 1690 N N . ARG A 1 212 ? 17.895 2.184 -10.722 1.00 88.75 212 ARG A N 1
ATOM 1691 C CA . ARG A 1 212 ? 18.035 1.778 -9.321 1.00 88.75 212 ARG A CA 1
ATOM 1692 C C . ARG A 1 212 ? 16.870 0.950 -8.799 1.00 88.75 212 ARG A C 1
ATOM 1694 O O . ARG A 1 212 ? 17.049 0.257 -7.798 1.00 88.75 212 ARG A O 1
ATOM 1701 N N . LEU A 1 213 ? 15.716 0.972 -9.465 1.00 88.31 213 LEU A N 1
ATOM 1702 C CA . LEU A 1 213 ? 14.513 0.259 -9.025 1.00 88.31 213 LEU A CA 1
ATOM 1703 C C . LEU A 1 213 ? 14.774 -1.240 -8.813 1.00 88.31 213 LEU A C 1
ATOM 1705 O O . LEU A 1 213 ? 14.404 -1.795 -7.781 1.00 88.31 213 LEU A O 1
ATOM 1709 N N . VAL A 1 214 ? 15.487 -1.878 -9.748 1.00 85.62 214 VAL A N 1
ATOM 1710 C CA . VAL A 1 214 ? 15.872 -3.300 -9.666 1.00 85.62 214 VAL A CA 1
ATOM 1711 C C . VAL A 1 214 ? 16.668 -3.593 -8.395 1.00 85.62 214 VAL A C 1
ATOM 1713 O O . VAL A 1 214 ? 16.402 -4.577 -7.705 1.00 85.62 214 VAL A O 1
ATOM 1716 N N . VAL A 1 215 ? 17.637 -2.734 -8.075 1.00 87.50 215 VAL A N 1
ATOM 1717 C CA . VAL A 1 215 ? 18.525 -2.904 -6.919 1.00 87.50 215 VAL A CA 1
ATOM 1718 C C . VAL A 1 215 ? 17.741 -2.763 -5.617 1.00 87.50 215 VAL A C 1
ATOM 1720 O O . VAL A 1 215 ? 17.906 -3.581 -4.712 1.00 87.50 215 VAL A O 1
ATOM 1723 N N . GLU A 1 216 ? 16.864 -1.762 -5.530 1.00 92.69 216 GLU A N 1
ATOM 1724 C CA . GLU A 1 216 ? 16.051 -1.528 -4.334 1.00 92.69 216 GLU A CA 1
ATOM 1725 C C . GLU A 1 216 ? 15.029 -2.661 -4.117 1.00 92.69 216 GLU A C 1
ATOM 1727 O O . GLU A 1 216 ? 14.936 -3.188 -3.007 1.00 92.69 216 GLU A O 1
ATOM 1732 N N . LEU A 1 217 ? 14.339 -3.122 -5.171 1.00 88.56 217 LEU A N 1
ATOM 1733 C CA . LEU A 1 217 ? 13.413 -4.263 -5.091 1.00 88.56 217 LEU A CA 1
ATOM 1734 C C . LEU A 1 217 ? 14.126 -5.558 -4.686 1.00 88.56 217 LEU A C 1
ATOM 1736 O O . LEU A 1 217 ? 13.650 -6.285 -3.810 1.00 88.56 217 LEU A O 1
ATOM 1740 N N . ALA A 1 218 ? 15.287 -5.844 -5.283 1.00 84.31 218 ALA A N 1
ATOM 1741 C CA . ALA A 1 218 ? 16.079 -7.022 -4.942 1.00 84.31 218 ALA A CA 1
ATOM 1742 C C . ALA A 1 218 ? 16.529 -6.999 -3.472 1.00 84.31 218 ALA A C 1
ATOM 1744 O O . ALA A 1 218 ? 16.442 -8.020 -2.784 1.00 84.31 218 ALA A O 1
ATOM 1745 N N . ALA A 1 219 ? 16.958 -5.836 -2.972 1.00 88.31 219 ALA A N 1
ATOM 1746 C CA . ALA A 1 219 ? 17.350 -5.663 -1.577 1.00 88.31 219 ALA A CA 1
ATOM 1747 C C . ALA A 1 219 ? 16.173 -5.893 -0.613 1.00 88.31 219 ALA A C 1
ATOM 1749 O O . ALA A 1 219 ? 16.325 -6.611 0.379 1.00 88.31 219 ALA A O 1
ATOM 1750 N N . MET A 1 220 ? 14.989 -5.350 -0.920 1.00 90.25 220 MET A N 1
ATOM 1751 C CA . MET A 1 220 ? 13.785 -5.548 -0.102 1.00 90.25 220 MET A CA 1
ATOM 1752 C C . MET A 1 220 ? 13.330 -7.008 -0.091 1.00 90.25 220 MET A C 1
ATOM 1754 O O . MET A 1 220 ? 13.066 -7.562 0.978 1.00 90.25 220 MET A O 1
ATOM 1758 N N . ARG A 1 221 ? 13.321 -7.673 -1.253 1.00 85.81 221 ARG A N 1
ATOM 1759 C CA . ARG A 1 221 ? 13.003 -9.105 -1.350 1.00 85.81 221 ARG A CA 1
ATOM 1760 C C . ARG A 1 221 ? 13.985 -9.954 -0.543 1.00 85.81 221 ARG A C 1
ATOM 1762 O O . ARG A 1 221 ? 13.566 -10.834 0.207 1.00 85.81 221 ARG A O 1
ATOM 1769 N N . ALA A 1 222 ? 15.286 -9.685 -0.653 1.00 82.25 222 ALA A N 1
ATOM 1770 C CA . ALA A 1 222 ? 16.303 -10.402 0.112 1.00 82.25 222 ALA A CA 1
ATOM 1771 C C . ALA A 1 222 ? 16.103 -10.228 1.628 1.00 82.25 222 ALA A C 1
ATOM 1773 O O . ALA A 1 222 ? 16.152 -11.210 2.372 1.00 82.25 222 ALA A O 1
ATOM 1774 N N . ALA A 1 223 ? 15.810 -9.007 2.086 1.00 85.69 223 ALA A N 1
ATOM 1775 C CA . ALA A 1 223 ? 15.494 -8.735 3.488 1.00 85.69 223 ALA A CA 1
ATOM 1776 C C . ALA A 1 223 ? 14.227 -9.478 3.955 1.00 85.69 223 ALA A C 1
ATOM 1778 O O . ALA A 1 223 ? 14.197 -10.018 5.070 1.00 85.69 223 ALA A O 1
ATOM 1779 N N . ALA A 1 224 ? 13.210 -9.569 3.092 1.00 81.56 224 ALA A N 1
ATOM 1780 C CA . ALA A 1 224 ? 11.991 -10.315 3.378 1.00 81.56 224 ALA A CA 1
ATOM 1781 C C . ALA A 1 224 ? 12.269 -11.813 3.567 1.00 81.56 224 ALA A C 1
ATOM 1783 O O . ALA A 1 224 ? 11.902 -12.386 4.598 1.00 81.56 224 ALA A O 1
ATOM 1784 N N . LEU A 1 225 ? 13.015 -12.422 2.641 1.00 79.56 225 LEU A N 1
ATOM 1785 C CA . LEU A 1 225 ? 13.379 -13.841 2.685 1.00 79.56 225 LEU A CA 1
ATOM 1786 C C . LEU A 1 225 ? 14.283 -14.195 3.877 1.00 79.56 225 LEU A C 1
ATOM 1788 O O . LEU A 1 225 ? 14.091 -15.237 4.504 1.00 79.56 225 LEU A O 1
ATOM 1792 N N . GLN A 1 226 ? 15.221 -13.321 4.258 1.00 79.00 226 GLN A N 1
ATOM 1793 C CA . GLN A 1 226 ? 16.076 -13.541 5.435 1.00 79.00 226 GLN A CA 1
ATOM 1794 C C . GLN A 1 226 ? 15.281 -13.605 6.746 1.00 79.00 226 GLN A C 1
ATOM 1796 O O . GLN A 1 226 ? 15.671 -14.310 7.678 1.00 79.00 226 GLN A O 1
ATOM 1801 N N . CYS A 1 227 ? 14.164 -12.879 6.845 1.00 69.69 227 CYS A N 1
ATOM 1802 C CA . CYS A 1 227 ? 13.299 -12.964 8.021 1.00 69.69 227 CYS A CA 1
ATOM 1803 C C . CYS A 1 227 ? 12.588 -14.320 8.106 1.00 69.69 227 CYS A C 1
ATOM 1805 O O . CYS A 1 227 ? 12.398 -14.827 9.209 1.00 69.69 227 CYS A O 1
ATOM 1807 N N . ILE A 1 228 ? 12.239 -14.917 6.962 1.00 63.44 228 ILE A N 1
ATOM 1808 C CA . ILE A 1 228 ? 11.641 -16.256 6.902 1.00 63.44 228 ILE A CA 1
ATOM 1809 C C . ILE A 1 228 ? 12.669 -17.307 7.329 1.00 63.44 228 ILE A C 1
ATOM 1811 O O . ILE A 1 228 ? 12.346 -18.211 8.098 1.00 63.44 228 ILE A O 1
ATOM 1815 N N . ASP A 1 229 ? 13.917 -17.190 6.879 1.00 57.00 229 ASP A N 1
ATOM 1816 C CA . ASP A 1 229 ? 14.959 -18.174 7.196 1.00 57.00 229 ASP A CA 1
ATOM 1817 C C . ASP A 1 229 ? 15.237 -18.276 8.709 1.00 57.00 229 ASP A C 1
ATOM 1819 O O . ASP A 1 229 ? 15.375 -19.366 9.256 1.00 57.00 229 ASP A O 1
ATOM 1823 N N . LYS A 1 230 ? 15.143 -17.158 9.444 1.00 53.38 230 LYS A N 1
ATOM 1824 C CA . LYS A 1 230 ? 15.219 -17.151 10.922 1.00 53.38 230 LYS A CA 1
ATOM 1825 C C . LYS A 1 230 ? 14.084 -17.909 11.622 1.00 53.38 230 LYS A C 1
ATOM 1827 O O . LYS A 1 230 ? 14.181 -18.174 12.817 1.00 53.38 230 LYS A O 1
ATOM 1832 N N . THR A 1 231 ? 13.018 -18.241 10.897 1.00 46.25 231 THR A N 1
ATOM 1833 C CA . THR A 1 231 ? 11.864 -19.012 11.382 1.00 46.25 231 THR A CA 1
ATOM 1834 C C . THR A 1 231 ? 11.802 -20.428 10.809 1.00 46.25 231 THR A C 1
ATOM 1836 O O . THR A 1 231 ? 10.947 -21.215 11.217 1.00 46.25 231 THR A O 1
ATOM 1839 N N . ARG A 1 232 ? 12.705 -20.790 9.887 1.00 42.12 232 ARG A N 1
ATOM 1840 C CA . ARG A 1 232 ? 12.770 -22.140 9.328 1.00 42.12 232 ARG A CA 1
ATOM 1841 C C . ARG A 1 232 ? 13.556 -23.058 10.260 1.00 42.12 232 ARG A C 1
ATOM 1843 O O . ARG A 1 232 ? 14.714 -22.823 10.594 1.00 42.12 232 ARG A O 1
ATOM 1850 N N . VAL A 1 233 ? 12.908 -24.147 10.664 1.00 39.25 233 VAL A N 1
ATOM 1851 C CA . VAL A 1 233 ? 13.573 -25.317 11.244 1.00 39.25 233 VAL A CA 1
ATOM 1852 C C . VAL A 1 233 ? 14.534 -25.858 10.187 1.00 39.25 233 VAL A C 1
ATOM 1854 O O . VAL A 1 233 ? 14.123 -26.078 9.048 1.00 39.25 233 VAL A O 1
ATOM 1857 N N . LYS A 1 234 ? 15.808 -26.067 10.540 1.00 38.31 234 LYS A N 1
ATOM 1858 C CA . LYS A 1 234 ? 16.741 -26.804 9.679 1.00 38.31 234 LYS A CA 1
ATOM 1859 C C . LYS A 1 234 ? 16.160 -28.194 9.428 1.00 38.31 234 LYS A C 1
ATOM 1861 O O . LYS A 1 234 ? 16.185 -29.037 10.319 1.00 38.31 234 LYS A O 1
ATOM 1866 N N . VAL A 1 235 ? 15.639 -28.424 8.230 1.00 40.91 235 VAL A N 1
ATOM 1867 C CA . VAL A 1 235 ? 15.293 -29.768 7.772 1.00 40.91 235 VAL A CA 1
ATOM 1868 C C . VAL A 1 235 ? 16.568 -30.356 7.183 1.00 40.91 235 VAL A C 1
ATOM 1870 O O . VAL A 1 235 ? 17.073 -29.874 6.172 1.00 40.91 235 VAL A O 1
ATOM 1873 N N . SER A 1 236 ? 17.141 -31.346 7.861 1.00 38.94 236 SER A N 1
ATOM 1874 C CA . SER A 1 236 ? 18.214 -32.161 7.300 1.00 38.94 236 SER A CA 1
ATOM 1875 C C . SER A 1 236 ? 17.600 -33.091 6.260 1.00 38.94 236 SER A C 1
ATOM 1877 O O . SER A 1 236 ? 16.944 -34.060 6.632 1.00 38.94 236 SER A O 1
ATOM 1879 N N . VAL A 1 237 ? 17.781 -32.763 4.985 1.00 41.16 237 VAL A N 1
ATOM 1880 C CA . VAL A 1 237 ? 17.392 -33.617 3.860 1.00 41.16 237 VAL A CA 1
ATOM 1881 C C . VAL A 1 237 ? 18.626 -34.408 3.433 1.00 41.16 237 VAL A C 1
ATOM 1883 O O . VAL A 1 237 ? 19.714 -33.844 3.285 1.00 41.16 237 VAL A O 1
ATOM 1886 N N . THR A 1 238 ? 18.481 -35.718 3.297 1.00 53.28 238 THR A N 1
ATOM 1887 C CA . THR A 1 238 ? 19.534 -36.625 2.831 1.00 53.28 238 THR A CA 1
ATOM 1888 C C . THR A 1 238 ? 19.744 -36.488 1.320 1.00 53.28 238 THR A C 1
ATOM 1890 O O . THR A 1 238 ? 18.859 -36.058 0.582 1.00 53.28 238 THR A O 1
ATOM 1893 N N . LEU A 1 239 ? 20.936 -36.853 0.833 1.00 47.72 239 LEU A N 1
ATOM 1894 C CA . LEU A 1 239 ? 21.263 -36.798 -0.599 1.00 47.72 239 LEU A CA 1
ATOM 1895 C C . LEU A 1 239 ? 20.298 -37.661 -1.439 1.00 47.72 239 LEU A C 1
ATOM 1897 O O . LEU A 1 239 ? 19.947 -37.296 -2.556 1.00 47.72 239 LEU A O 1
ATOM 1901 N N . GLU A 1 240 ? 19.825 -38.770 -0.869 1.00 60.59 240 GLU A N 1
ATOM 1902 C CA . GLU A 1 240 ? 18.869 -39.699 -1.484 1.00 60.59 240 GLU A CA 1
ATOM 1903 C C . GLU A 1 240 ? 17.468 -39.082 -1.643 1.00 60.59 240 GLU A C 1
ATOM 1905 O O . GLU A 1 240 ? 16.807 -39.321 -2.651 1.00 60.59 240 GLU A O 1
ATOM 1910 N N . GLU A 1 241 ? 17.040 -38.222 -0.713 1.00 48.62 241 GLU A N 1
ATOM 1911 C CA . GLU A 1 241 ? 15.770 -37.482 -0.800 1.00 48.62 241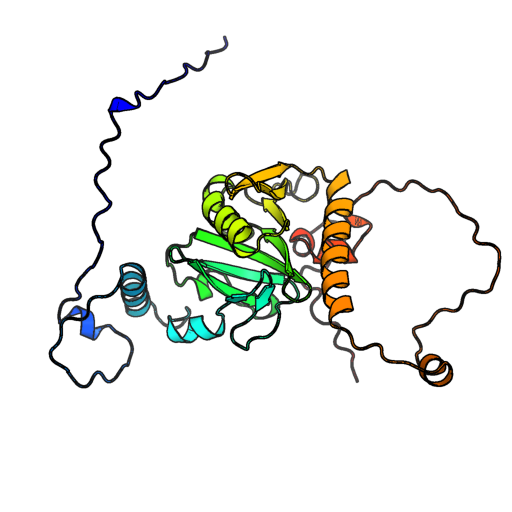 GLU A CA 1
ATOM 1912 C C . GLU A 1 241 ? 15.818 -36.353 -1.847 1.00 48.62 241 GLU A C 1
ATOM 1914 O O . GLU A 1 241 ? 14.804 -36.038 -2.468 1.00 48.62 241 GLU A O 1
ATOM 1919 N N . LEU A 1 242 ? 16.997 -35.769 -2.088 1.00 45.78 242 LEU A N 1
ATOM 1920 C CA . LEU A 1 242 ? 17.214 -34.738 -3.114 1.00 45.78 242 LEU A CA 1
ATOM 1921 C C . LEU A 1 242 ? 17.266 -35.312 -4.535 1.00 45.78 242 LEU A C 1
ATOM 1923 O O . LEU A 1 242 ? 16.831 -34.651 -5.478 1.00 45.78 242 LEU A O 1
ATOM 1927 N N . MET A 1 243 ? 17.744 -36.548 -4.694 1.00 46.44 243 MET A N 1
ATOM 1928 C CA . MET A 1 243 ? 17.843 -37.228 -5.992 1.00 46.44 243 MET A CA 1
ATOM 1929 C C . MET A 1 243 ? 16.486 -37.592 -6.623 1.00 46.44 243 MET A C 1
ATOM 1931 O O . MET A 1 243 ? 16.447 -37.976 -7.791 1.00 46.44 243 MET A O 1
ATOM 1935 N N . GLY A 1 244 ? 15.376 -37.458 -5.888 1.00 50.06 244 GLY A N 1
ATOM 1936 C CA . GLY A 1 244 ? 14.014 -37.622 -6.410 1.00 50.06 244 GLY A CA 1
ATOM 1937 C C . GLY A 1 244 ? 13.372 -36.342 -6.963 1.00 50.06 244 GLY A C 1
ATOM 1938 O O . GLY A 1 244 ? 12.283 -36.414 -7.531 1.00 50.06 244 GLY A O 1
ATOM 1939 N N . CYS A 1 245 ? 14.007 -35.176 -6.803 1.00 38.12 245 CYS A N 1
ATOM 1940 C CA . CYS A 1 245 ? 13.459 -33.886 -7.224 1.00 38.12 245 CYS A CA 1
ATOM 1941 C C . CYS A 1 245 ? 13.988 -33.492 -8.612 1.00 38.12 245 CYS A C 1
ATOM 1943 O O . CYS A 1 245 ? 15.178 -33.244 -8.787 1.00 38.12 245 CYS A O 1
ATOM 1945 N N . SER A 1 246 ? 13.092 -33.382 -9.595 1.00 38.56 246 SER A N 1
ATOM 1946 C CA . SER A 1 246 ? 13.402 -33.087 -11.005 1.00 38.56 246 SER A CA 1
ATOM 1947 C C . SER A 1 246 ? 13.959 -31.682 -11.288 1.00 38.56 246 SER A C 1
ATOM 1949 O O . SER A 1 246 ? 14.317 -31.403 -12.428 1.00 38.56 246 SER A O 1
ATOM 1951 N N . ASP A 1 247 ? 14.061 -30.816 -10.276 1.00 36.50 247 ASP A N 1
ATOM 1952 C CA . ASP A 1 247 ? 14.364 -29.386 -10.446 1.00 36.50 247 ASP A CA 1
ATOM 1953 C C . ASP A 1 247 ? 15.765 -28.977 -9.944 1.00 36.50 247 ASP A C 1
ATOM 1955 O O . ASP A 1 247 ? 16.069 -27.788 -9.830 1.00 36.50 247 ASP A O 1
ATOM 1959 N N . VAL A 1 248 ? 16.652 -29.937 -9.652 1.00 36.22 248 VAL A N 1
ATOM 1960 C CA . VAL A 1 248 ? 18.033 -29.655 -9.219 1.00 36.22 248 VAL A CA 1
ATOM 1961 C C . VAL A 1 248 ? 19.008 -29.892 -10.375 1.00 36.22 248 VAL A C 1
ATOM 1963 O O . VAL A 1 248 ? 19.379 -31.023 -10.682 1.00 36.22 248 VAL A O 1
ATOM 1966 N N . TYR A 1 249 ? 19.445 -28.810 -11.021 1.00 35.97 249 TYR A N 1
ATOM 1967 C CA . TYR A 1 249 ? 20.456 -28.864 -12.078 1.00 35.97 249 TYR A CA 1
ATOM 1968 C C . TYR A 1 249 ? 21.863 -29.004 -11.481 1.00 35.97 249 TYR A C 1
ATOM 1970 O O . TYR A 1 249 ? 22.394 -28.065 -10.887 1.00 35.97 249 TYR A O 1
ATOM 1978 N N . TYR A 1 250 ? 22.493 -30.161 -11.688 1.00 40.41 250 TYR A N 1
ATOM 1979 C CA . TYR A 1 250 ? 23.929 -30.346 -11.479 1.00 40.41 250 TYR A CA 1
ATOM 1980 C C . TYR A 1 250 ? 24.673 -29.977 -12.767 1.00 40.41 250 TYR A C 1
ATOM 1982 O O . TYR A 1 250 ? 24.620 -30.706 -13.755 1.00 40.41 250 TYR A O 1
ATOM 1990 N N . GLY A 1 251 ? 25.353 -28.830 -12.769 1.00 36.62 251 GLY A N 1
ATOM 1991 C CA . GLY A 1 251 ? 26.332 -28.500 -13.805 1.00 36.62 251 GLY A CA 1
ATOM 1992 C C . GLY A 1 251 ? 27.658 -29.204 -13.519 1.00 36.62 251 GLY A C 1
ATOM 1993 O O . GLY A 1 251 ? 28.133 -29.182 -12.383 1.00 36.62 251 GLY A O 1
ATOM 1994 N N . GLU A 1 252 ? 28.253 -29.833 -14.532 1.00 44.12 252 GLU A N 1
ATOM 1995 C CA . GLU A 1 252 ? 29.597 -30.409 -14.433 1.00 44.12 252 GLU A CA 1
ATOM 1996 C C . GLU A 1 252 ? 30.650 -29.376 -13.978 1.00 44.12 252 GLU A C 1
ATOM 1998 O O . GLU A 1 252 ? 30.510 -28.179 -14.249 1.00 44.12 252 GLU A O 1
ATOM 2003 N N . PRO A 1 253 ? 31.749 -29.814 -13.330 1.00 45.22 253 PRO A N 1
ATOM 2004 C CA . PRO A 1 253 ? 32.810 -28.946 -12.827 1.00 45.22 253 PRO A CA 1
ATOM 2005 C C . PRO A 1 253 ? 33.739 -28.459 -13.955 1.00 45.22 253 PRO A C 1
ATOM 2007 O O . PRO A 1 253 ? 34.957 -28.617 -13.898 1.00 45.22 253 PRO A O 1
ATOM 2010 N N . SER A 1 254 ? 33.196 -27.843 -15.002 1.00 46.75 254 SER A N 1
ATOM 2011 C CA . SER A 1 254 ? 33.987 -27.021 -15.920 1.00 46.75 254 SER A CA 1
ATOM 2012 C C . SER A 1 254 ? 34.115 -25.621 -15.324 1.00 46.75 254 SER A C 1
ATOM 2014 O O . SER A 1 254 ? 33.102 -25.007 -14.990 1.00 46.75 254 SER A O 1
ATOM 2016 N N . LYS A 1 255 ? 35.357 -25.137 -15.154 1.00 37.41 255 LYS A N 1
ATOM 2017 C CA . LYS A 1 255 ? 35.696 -23.821 -14.578 1.00 37.41 255 LYS A CA 1
ATOM 2018 C C . LYS A 1 255 ? 34.666 -22.759 -14.997 1.00 37.41 255 LYS A C 1
ATOM 2020 O O . LYS A 1 255 ? 34.549 -22.519 -16.201 1.00 37.41 255 LYS A O 1
ATOM 2025 N N . PRO A 1 256 ? 33.948 -22.120 -14.053 1.00 40.38 256 PRO A N 1
ATOM 2026 C CA . PRO A 1 256 ? 33.005 -21.069 -14.398 1.00 40.38 256 PRO A CA 1
ATOM 2027 C C . PRO A 1 256 ? 33.775 -19.981 -15.140 1.00 40.38 256 PRO A C 1
ATOM 2029 O O . PRO A 1 256 ? 34.691 -19.362 -14.600 1.00 40.38 256 PRO A O 1
ATOM 2032 N N . THR A 1 257 ? 33.446 -19.800 -16.415 1.00 30.75 257 THR A N 1
ATOM 2033 C CA . THR A 1 257 ? 33.933 -18.649 -17.163 1.00 30.75 257 THR A CA 1
ATOM 2034 C C . THR A 1 257 ? 33.065 -17.494 -16.702 1.00 30.75 257 THR A C 1
ATOM 2036 O O . THR A 1 257 ? 31.885 -17.435 -17.042 1.00 30.75 257 THR A O 1
ATOM 2039 N N . ILE A 1 258 ? 33.616 -16.635 -15.846 1.00 35.81 258 ILE A N 1
ATOM 2040 C CA . ILE A 1 258 ? 32.948 -15.396 -15.455 1.00 35.81 258 ILE A CA 1
ATOM 2041 C C . ILE A 1 258 ? 32.976 -14.511 -16.696 1.00 35.81 258 ILE A C 1
ATOM 2043 O O . ILE A 1 258 ? 34.010 -13.951 -17.054 1.00 35.81 258 ILE A O 1
ATOM 2047 N N . ILE A 1 259 ? 31.861 -14.475 -17.416 1.00 33.03 259 ILE A N 1
ATOM 2048 C CA . ILE A 1 259 ? 31.658 -13.508 -18.484 1.00 33.03 259 ILE A CA 1
ATOM 2049 C C . ILE A 1 259 ? 31.149 -12.251 -17.785 1.00 33.03 259 ILE A C 1
ATOM 2051 O O . ILE A 1 259 ? 29.983 -12.189 -17.403 1.00 33.03 259 ILE A O 1
ATOM 2055 N N . ASP A 1 260 ? 32.031 -11.273 -17.584 1.00 31.22 260 ASP A N 1
ATOM 2056 C CA . ASP A 1 260 ? 31.648 -9.948 -17.097 1.00 31.22 260 ASP A CA 1
ATOM 2057 C C . ASP A 1 260 ? 30.888 -9.219 -18.210 1.00 31.22 260 ASP A C 1
ATOM 2059 O O . ASP A 1 260 ? 31.463 -8.519 -19.043 1.00 31.22 260 ASP A O 1
ATOM 2063 N N . TYR A 1 261 ? 29.573 -9.420 -18.260 1.00 36.03 261 TYR A N 1
ATOM 2064 C CA . TYR A 1 261 ? 28.681 -8.578 -19.042 1.00 36.03 261 TYR A CA 1
ATOM 2065 C C . TYR A 1 261 ? 27.936 -7.625 -18.106 1.00 36.03 261 TYR A C 1
ATOM 2067 O O . TYR A 1 261 ? 27.148 -8.029 -17.252 1.00 36.03 261 TYR A O 1
ATOM 2075 N N . THR A 1 262 ? 28.159 -6.326 -18.285 1.00 42.62 262 THR A N 1
ATOM 2076 C CA . THR A 1 262 ? 27.334 -5.292 -17.656 1.00 42.62 262 THR A CA 1
ATOM 2077 C C . THR A 1 262 ? 26.076 -5.130 -18.500 1.00 42.62 262 THR A C 1
ATOM 2079 O O . THR A 1 262 ? 26.047 -4.342 -19.444 1.00 42.62 262 THR A O 1
ATOM 2082 N N . LEU A 1 263 ? 25.034 -5.912 -18.211 1.00 49.50 263 LEU A N 1
ATOM 2083 C CA . LEU A 1 263 ? 23.715 -5.612 -18.765 1.00 49.50 263 LEU A CA 1
ATOM 2084 C C . LEU A 1 263 ? 23.187 -4.331 -18.101 1.00 49.50 263 LEU A C 1
ATOM 2086 O O . LEU A 1 263 ? 23.317 -4.188 -16.883 1.00 49.50 263 LEU A O 1
ATOM 2090 N N . PRO A 1 264 ? 22.575 -3.405 -18.858 1.00 57.75 264 PRO A N 1
ATOM 2091 C CA . PRO A 1 264 ? 21.847 -2.304 -18.247 1.00 57.75 264 PRO A CA 1
ATOM 2092 C C . PRO A 1 264 ? 20.754 -2.875 -17.330 1.00 57.75 264 PRO A C 1
ATOM 2094 O O . PRO A 1 264 ? 19.983 -3.752 -17.736 1.00 57.75 264 PRO A O 1
ATOM 2097 N N . LEU A 1 265 ? 20.713 -2.391 -16.084 1.00 66.06 265 LEU A N 1
ATOM 2098 C CA . LEU A 1 265 ? 19.718 -2.757 -15.073 1.00 66.06 265 LEU A CA 1
ATOM 2099 C C . LEU A 1 265 ? 18.351 -2.201 -15.485 1.00 66.06 265 LEU A C 1
ATOM 2101 O O . LEU A 1 265 ? 17.934 -1.135 -15.050 1.00 66.06 265 LEU A O 1
ATOM 2105 N N . ASN A 1 266 ? 17.668 -2.915 -16.374 1.00 73.94 266 ASN A N 1
ATOM 2106 C CA . ASN A 1 266 ? 16.297 -2.625 -16.764 1.00 73.94 266 ASN A CA 1
ATOM 2107 C C . ASN A 1 266 ? 15.372 -3.638 -16.080 1.00 73.94 266 ASN A C 1
ATOM 2109 O O . ASN A 1 266 ? 15.573 -4.844 -16.231 1.00 73.94 266 ASN A O 1
ATOM 2113 N N . ILE A 1 267 ? 14.352 -3.165 -15.355 1.00 74.75 267 ILE A N 1
ATOM 2114 C CA . ILE A 1 267 ? 13.385 -4.017 -14.634 1.00 74.75 267 ILE A CA 1
ATOM 2115 C C . ILE A 1 267 ? 12.698 -5.044 -15.544 1.00 74.75 267 ILE A C 1
ATOM 2117 O O . ILE A 1 267 ? 12.388 -6.150 -15.110 1.00 74.75 267 ILE A O 1
ATOM 2121 N N . MET A 1 268 ? 12.572 -4.748 -16.838 1.00 75.44 268 MET A N 1
ATOM 2122 C CA . MET A 1 268 ? 12.016 -5.665 -17.833 1.00 75.44 268 MET A CA 1
ATOM 2123 C C . MET A 1 268 ? 12.866 -6.919 -18.075 1.00 75.44 268 MET A C 1
ATOM 2125 O O . MET A 1 268 ? 12.377 -7.859 -18.700 1.00 75.44 268 MET A O 1
ATOM 2129 N N . ASN A 1 269 ? 14.118 -6.938 -17.613 1.00 73.38 269 ASN A N 1
ATOM 2130 C CA . ASN A 1 269 ? 14.999 -8.106 -17.658 1.00 73.38 269 ASN A CA 1
ATOM 2131 C C . ASN A 1 269 ? 14.853 -9.002 -16.411 1.00 73.38 269 ASN A C 1
ATOM 2133 O O . ASN A 1 269 ? 15.482 -10.055 -16.346 1.00 73.38 269 ASN A O 1
ATOM 2137 N N . TYR A 1 270 ? 14.028 -8.604 -15.433 1.00 75.44 270 TYR A N 1
ATOM 2138 C CA . TYR A 1 270 ? 13.852 -9.285 -14.147 1.00 75.44 270 TYR A CA 1
ATOM 2139 C C . TYR A 1 270 ? 12.360 -9.558 -13.878 1.00 75.44 270 TYR A C 1
ATOM 2141 O O . TYR A 1 270 ? 11.755 -8.890 -13.037 1.00 75.44 270 TYR A O 1
ATOM 2149 N N . PRO A 1 271 ? 11.740 -10.535 -14.569 1.00 76.69 271 PRO A N 1
ATOM 2150 C CA . PRO A 1 271 ? 10.301 -10.806 -14.462 1.00 76.69 271 PRO A CA 1
ATOM 2151 C C . PRO A 1 271 ? 9.851 -11.129 -13.030 1.00 76.69 271 PRO A C 1
ATOM 2153 O O . PRO A 1 271 ? 8.781 -10.691 -12.615 1.00 76.69 271 PRO A O 1
ATOM 2156 N N . ASP A 1 272 ? 10.699 -11.804 -12.251 1.00 74.88 272 ASP A N 1
ATOM 2157 C CA . ASP A 1 272 ? 10.444 -12.082 -10.835 1.00 74.88 272 ASP A CA 1
ATOM 2158 C C . ASP A 1 272 ? 10.346 -10.809 -9.991 1.00 74.88 272 ASP A C 1
ATOM 2160 O O . ASP A 1 272 ? 9.627 -10.787 -9.005 1.00 74.88 272 ASP A O 1
ATOM 2164 N N . LEU A 1 273 ? 11.089 -9.752 -10.334 1.00 79.88 273 LEU A N 1
ATOM 2165 C CA . LEU A 1 273 ? 11.023 -8.481 -9.610 1.00 79.88 273 LEU A CA 1
ATOM 2166 C C . LEU A 1 273 ? 9.843 -7.631 -10.081 1.00 79.88 273 LEU A C 1
ATOM 2168 O O . LEU A 1 273 ? 9.269 -6.886 -9.292 1.00 79.88 273 LEU A O 1
ATOM 2172 N N . LEU A 1 274 ? 9.439 -7.788 -11.342 1.00 81.56 274 LEU A N 1
ATOM 2173 C CA . LEU A 1 274 ? 8.286 -7.095 -11.903 1.00 81.56 274 LEU A CA 1
ATOM 2174 C C . LEU A 1 274 ? 6.980 -7.467 -11.188 1.00 81.56 274 LEU A C 1
ATOM 2176 O O . LEU A 1 274 ? 6.115 -6.606 -11.036 1.00 81.56 274 LEU A O 1
ATOM 2180 N N . SER A 1 275 ? 6.844 -8.708 -10.699 1.00 82.00 275 SER A N 1
ATOM 2181 C CA . SER A 1 275 ? 5.644 -9.137 -9.965 1.00 82.00 275 SER A CA 1
ATOM 2182 C C . SER A 1 275 ? 5.416 -8.350 -8.676 1.00 82.00 275 SER A C 1
ATOM 2184 O O . SER A 1 275 ? 4.276 -8.250 -8.233 1.00 82.00 275 SER A O 1
ATOM 2186 N N . TYR A 1 276 ? 6.475 -7.764 -8.105 1.00 82.56 276 TYR A N 1
ATOM 2187 C CA . TYR A 1 276 ? 6.401 -6.897 -6.929 1.00 82.56 276 TYR A CA 1
ATOM 2188 C C . TYR A 1 276 ? 5.899 -5.488 -7.253 1.00 82.56 276 TYR A C 1
ATOM 2190 O O . TYR A 1 276 ? 5.713 -4.705 -6.333 1.00 82.56 276 TYR A O 1
ATOM 2198 N N . THR A 1 277 ? 5.684 -5.151 -8.524 1.00 83.50 277 THR A N 1
ATOM 2199 C CA . THR A 1 277 ? 5.268 -3.808 -8.949 1.00 83.50 277 THR A CA 1
ATOM 2200 C C . THR A 1 277 ? 3.887 -3.818 -9.591 1.00 83.50 277 THR A C 1
ATOM 2202 O O . THR A 1 277 ? 3.392 -4.859 -10.043 1.00 83.50 277 THR A O 1
ATOM 2205 N N . CYS A 1 278 ? 3.263 -2.647 -9.702 1.00 79.62 278 CYS A N 1
ATOM 2206 C CA . CYS A 1 278 ? 2.027 -2.492 -10.464 1.00 79.62 278 CYS A CA 1
ATOM 2207 C C . CYS A 1 278 ? 2.255 -2.547 -11.985 1.00 79.62 278 CYS A C 1
ATOM 2209 O O . CYS A 1 278 ? 1.287 -2.681 -12.737 1.00 79.62 278 CYS A O 1
ATOM 2211 N N . LEU A 1 279 ? 3.513 -2.551 -12.451 1.00 74.94 279 LEU A N 1
ATOM 2212 C CA . LEU A 1 279 ? 3.864 -2.684 -13.871 1.00 74.94 279 LEU A CA 1
ATOM 2213 C C . LEU A 1 279 ? 3.339 -3.971 -14.514 1.00 74.94 279 LEU A C 1
ATOM 2215 O O . LEU A 1 279 ? 3.114 -3.997 -15.721 1.00 74.94 279 LEU A O 1
ATOM 2219 N N . GLN A 1 280 ? 3.091 -5.025 -13.731 1.00 67.69 280 GLN A N 1
ATOM 2220 C CA . GLN A 1 280 ? 2.490 -6.264 -14.240 1.00 67.69 280 GLN A CA 1
ATOM 2221 C C . GLN A 1 280 ? 1.092 -6.060 -14.853 1.00 67.69 280 GLN A C 1
ATOM 2223 O O . GLN A 1 280 ? 0.658 -6.865 -15.674 1.00 67.69 280 GLN A O 1
ATOM 2228 N N . ASN A 1 281 ? 0.398 -4.984 -14.469 1.00 62.72 281 ASN A N 1
ATOM 2229 C CA . ASN A 1 281 ? -0.926 -4.643 -14.986 1.00 62.72 281 ASN A CA 1
ATOM 2230 C C . ASN A 1 281 ? -0.857 -3.762 -16.243 1.00 62.72 281 ASN A C 1
ATOM 2232 O O . ASN A 1 281 ? -1.870 -3.590 -16.930 1.00 62.72 281 ASN A O 1
ATOM 2236 N N . LEU A 1 282 ? 0.318 -3.208 -16.562 1.00 58.16 282 LEU A N 1
ATOM 2237 C CA . LEU A 1 282 ? 0.490 -2.366 -17.735 1.00 58.16 282 LEU A CA 1
ATOM 2238 C C . LEU A 1 282 ? 0.517 -3.195 -19.009 1.00 58.16 282 LEU A C 1
ATOM 2240 O O . LEU A 1 282 ? 0.981 -4.332 -19.081 1.00 58.16 282 LEU A O 1
ATOM 2244 N N . THR A 1 283 ? -0.002 -2.584 -20.063 1.00 52.69 283 THR A N 1
ATOM 2245 C CA . THR A 1 283 ? -0.112 -3.230 -21.375 1.00 52.69 283 THR A CA 1
ATOM 2246 C C . THR A 1 283 ? 1.061 -2.795 -22.187 1.00 52.69 283 THR A C 1
ATOM 2248 O O . THR A 1 283 ? 0.951 -1.867 -22.975 1.00 52.69 283 THR A O 1
ATOM 2251 N N . ILE A 1 284 ? 2.195 -3.430 -21.960 1.00 54.34 284 ILE A N 1
ATOM 2252 C CA . ILE A 1 284 ? 3.405 -3.051 -22.667 1.00 54.34 284 ILE A CA 1
ATOM 2253 C C . ILE A 1 284 ? 3.238 -3.543 -24.113 1.00 54.34 284 ILE A C 1
ATOM 2255 O O . ILE A 1 284 ? 3.164 -4.760 -24.332 1.00 54.34 284 ILE A O 1
ATOM 2259 N N . PRO A 1 285 ? 3.107 -2.645 -25.112 1.00 42.31 285 PRO A N 1
ATOM 2260 C CA . PRO A 1 285 ? 3.022 -3.055 -26.508 1.00 42.31 285 PRO A CA 1
ATOM 2261 C C . PRO A 1 285 ? 4.263 -3.898 -26.836 1.00 42.31 285 PRO A C 1
ATOM 2263 O O . PRO A 1 285 ? 5.359 -3.600 -26.371 1.00 42.31 285 PRO A O 1
ATOM 2266 N N . ASP A 1 286 ? 4.081 -5.007 -27.550 1.00 48.81 286 ASP A N 1
ATOM 2267 C CA . ASP A 1 286 ? 5.129 -5.975 -27.928 1.00 48.81 286 ASP A CA 1
ATOM 2268 C C . ASP A 1 286 ? 5.784 -6.806 -26.808 1.00 48.81 286 ASP A C 1
ATOM 2270 O O . ASP A 1 286 ? 6.517 -7.755 -27.094 1.00 48.81 286 ASP A O 1
ATOM 2274 N N . LYS A 1 287 ? 5.436 -6.581 -25.536 1.00 46.41 287 LYS A N 1
ATOM 2275 C CA . LYS A 1 287 ? 5.693 -7.531 -24.444 1.00 46.41 287 LYS A CA 1
ATOM 2276 C C . LYS A 1 287 ? 4.361 -7.905 -23.814 1.00 46.41 287 LYS A C 1
ATOM 2278 O O . LYS A 1 287 ? 3.903 -7.253 -22.884 1.00 46.41 287 LYS A O 1
ATOM 2283 N N . ARG A 1 288 ? 3.738 -8.981 -24.316 1.00 35.12 288 ARG A N 1
ATOM 2284 C CA . ARG A 1 288 ? 2.572 -9.629 -23.684 1.00 35.12 288 ARG A CA 1
ATOM 2285 C C . ARG A 1 288 ? 2.952 -10.193 -22.306 1.00 35.12 288 ARG A C 1
ATOM 2287 O O . ARG A 1 288 ? 3.010 -11.403 -22.116 1.00 35.12 288 ARG A O 1
ATOM 2294 N N . LEU A 1 289 ? 3.190 -9.328 -21.333 1.00 39.94 289 LEU A N 1
ATOM 2295 C CA . LEU A 1 289 ? 2.961 -9.651 -19.938 1.00 39.94 289 LEU A CA 1
ATOM 2296 C C . LEU A 1 289 ? 1.448 -9.562 -19.784 1.00 39.94 289 LEU A C 1
ATOM 2298 O O . LEU A 1 289 ? 0.853 -8.490 -19.825 1.00 39.94 289 LEU A O 1
ATOM 2302 N N . SER A 1 290 ? 0.816 -10.731 -19.845 1.00 31.83 290 SER A N 1
ATOM 2303 C CA . SER A 1 290 ? -0.630 -10.880 -19.781 1.00 31.83 290 SER A CA 1
ATOM 2304 C C . SER A 1 290 ? -1.180 -10.048 -18.623 1.00 31.83 290 SER A C 1
ATOM 2306 O O . SER A 1 290 ? -0.821 -10.303 -17.475 1.00 31.83 290 SER A O 1
ATOM 2308 N N . ARG A 1 291 ? -2.124 -9.141 -18.917 1.00 34.84 291 ARG A N 1
ATOM 2309 C CA . ARG A 1 291 ? -2.958 -8.428 -17.926 1.00 34.84 291 ARG A CA 1
ATOM 2310 C C . ARG A 1 291 ? -3.682 -9.381 -16.949 1.00 34.84 291 ARG A C 1
ATOM 2312 O O . ARG A 1 291 ? -4.319 -8.934 -16.008 1.00 34.84 291 ARG A O 1
ATOM 2319 N N . PHE A 1 292 ? -3.601 -10.690 -17.198 1.00 31.59 292 PHE A N 1
ATOM 2320 C CA . PHE A 1 292 ? -4.048 -11.790 -16.360 1.00 31.59 292 PHE A CA 1
ATOM 2321 C C . PHE A 1 292 ? -3.095 -12.990 -16.514 1.00 31.59 292 PHE A C 1
ATOM 2323 O O . PHE A 1 292 ? -3.477 -14.013 -17.083 1.00 31.59 292 PHE A O 1
ATOM 2330 N N . ASN A 1 293 ? -1.863 -12.938 -15.999 1.00 34.22 293 ASN A N 1
ATOM 2331 C CA . ASN A 1 293 ? -1.184 -14.185 -15.605 1.00 34.22 293 ASN A CA 1
ATOM 2332 C C . ASN A 1 293 ? -1.783 -14.673 -14.280 1.00 34.22 293 ASN A C 1
ATOM 2334 O O . ASN A 1 293 ? -1.125 -14.792 -13.250 1.00 34.22 293 ASN A O 1
ATOM 2338 N N . GLY A 1 294 ? -3.086 -14.949 -14.324 1.00 29.27 294 GLY A N 1
ATOM 2339 C CA . GLY A 1 294 ? -3.692 -15.859 -13.385 1.00 29.27 294 GLY A CA 1
ATOM 2340 C C . GLY A 1 294 ? -3.070 -17.237 -13.576 1.00 29.27 294 GLY A C 1
ATOM 2341 O O . GLY A 1 294 ? -2.887 -17.697 -14.697 1.00 29.27 294 GLY A O 1
ATOM 2342 N N . ILE A 1 295 ? -2.840 -17.913 -12.456 1.00 31.91 295 ILE A N 1
ATOM 2343 C CA . ILE A 1 295 ? -3.116 -19.342 -12.356 1.00 31.91 295 ILE A CA 1
ATOM 2344 C C . ILE A 1 295 ? -2.264 -20.191 -13.319 1.00 31.91 295 ILE A C 1
ATOM 2346 O O . ILE A 1 295 ? -2.740 -20.713 -14.326 1.00 31.91 295 ILE A O 1
ATOM 2350 N N . LEU A 1 296 ? -1.027 -20.483 -12.912 1.00 25.64 296 LEU A N 1
ATOM 2351 C CA . LEU A 1 296 ? -0.450 -21.800 -13.187 1.00 25.64 296 LEU A CA 1
ATOM 2352 C C . LEU A 1 296 ? -1.282 -22.830 -12.401 1.00 25.64 296 LEU A C 1
ATOM 2354 O O . LEU A 1 296 ? -0.955 -23.224 -11.284 1.00 25.64 296 LEU A O 1
ATOM 2358 N N . ARG A 1 297 ? -2.428 -23.233 -12.962 1.00 27.97 297 ARG A N 1
ATOM 2359 C CA . ARG A 1 297 ? -3.077 -24.490 -12.587 1.00 27.97 297 ARG A CA 1
ATOM 2360 C C . ARG A 1 297 ? -2.144 -25.569 -13.106 1.00 27.97 297 ARG A C 1
ATOM 2362 O O . ARG A 1 297 ? -2.114 -25.830 -14.304 1.00 27.97 297 ARG A O 1
ATOM 2369 N N . ILE A 1 298 ? -1.386 -26.181 -12.204 1.00 29.77 298 ILE A N 1
ATOM 2370 C CA . ILE A 1 298 ? -0.844 -27.509 -12.458 1.00 29.77 298 ILE A CA 1
ATOM 2371 C C . ILE A 1 298 ? -2.074 -28.392 -12.681 1.00 29.77 298 ILE A C 1
ATOM 2373 O O . ILE A 1 298 ? -2.836 -28.662 -11.749 1.00 29.77 298 ILE A O 1
ATOM 2377 N N . ALA A 1 299 ? -2.338 -28.734 -13.940 1.00 30.11 299 ALA A N 1
ATOM 2378 C CA . ALA A 1 299 ? -3.260 -29.807 -14.254 1.00 30.11 299 ALA A CA 1
ATOM 2379 C C . ALA A 1 299 ? -2.687 -31.081 -13.617 1.00 30.11 299 ALA A C 1
ATOM 2381 O O . ALA A 1 299 ? -1.512 -31.391 -13.820 1.00 30.11 299 ALA A O 1
ATOM 2382 N N . LYS A 1 300 ? -3.495 -31.748 -12.789 1.00 34.19 300 LYS A N 1
ATOM 2383 C CA . LYS A 1 300 ? -3.251 -33.145 -12.427 1.00 34.19 300 LYS A CA 1
ATOM 2384 C C . LYS A 1 300 ? -3.474 -34.030 -13.642 1.00 34.19 300 LYS A C 1
ATOM 2386 O O . LYS A 1 300 ? -4.408 -33.707 -14.411 1.00 34.19 300 LYS A O 1
#

Secondary structure (DSSP, 8-state):
--PPPPP-PPPGGG---PPPP--EEEPPTTGGGGS-S----------EEEHHHHHHHHHHHH--SSSPPHHHHGGGEEEEETTEEE-TTSPBP-EEEEEEE-TTS-EEEEEGGG---HHHHHTT---SEEEEEEEETTEEEEEE--BTTB---HHHHHHHHHHHHHHH-S-EEEEE-TT--TTSGGGG-EEEEEEE-TTT--EEEEEE-HHHHHHHHHHHHHHHHHHHHTT-------HHHHTT-TT-------------------GGG-HHHHTTSGGGGS--TT----TT--------

Radius of gyration: 24.49 Å; chains: 1; bounding box: 72×78×54 Å

Sequence (300 aa):
MLNLYTKKEIDPKNITSTPPPSSTSSLSPQDLQFLPGYCYKRAPGKLTLTAPFFNEAIAESVEEHHYLNSVQREVYRITCKDGFLYNSKGQLLHGPILYVLFPDGRLYGCPVTDGKHHSHISSGLLVKGAGILYCESGQMITLSNESGHYKPELEEMQEAIDWFANTLRREFIFEDHSHQNNMQEFDGIAYYKVKTEKHDQTTVLQAIGFDRLVVELAAMRAAALQCIDKTRVKVSVTLEELMGCSDVYYGEPSKPTIIDYTLPLNIMNYPDLLSYTCLQNLTIPDKRLSRFNGILRIAK

pLDDT: mean 72.93, std 24.1, range [25.64, 98.38]